Protein AF-A0A947JFR3-F1 (afdb_monomer)

Structure (mmCIF, N/CA/C/O backbone):
data_AF-A0A947JFR3-F1
#
_entry.id   AF-A0A947JFR3-F1
#
loop_
_atom_site.group_PDB
_atom_site.id
_atom_site.type_symbol
_atom_site.label_atom_id
_atom_site.label_alt_id
_atom_site.label_comp_id
_atom_site.label_asym_id
_atom_site.label_entity_id
_atom_site.label_seq_id
_atom_site.pdbx_PDB_ins_code
_atom_site.Cartn_x
_atom_site.Cartn_y
_atom_site.Cartn_z
_atom_site.occupancy
_atom_site.B_iso_or_equiv
_atom_site.auth_seq_id
_atom_site.auth_comp_id
_atom_site.auth_asym_id
_atom_site.auth_atom_id
_atom_site.pdbx_PDB_model_num
ATOM 1 N N . MET A 1 1 ? 35.834 -8.765 -58.941 1.00 62.53 1 MET A N 1
ATOM 2 C CA . MET A 1 1 ? 36.329 -8.406 -57.591 1.00 62.53 1 MET A CA 1
ATOM 3 C C . MET A 1 1 ? 37.780 -8.827 -57.460 1.00 62.53 1 MET A C 1
ATOM 5 O O . MET A 1 1 ? 38.115 -9.933 -57.866 1.00 62.53 1 MET A O 1
ATOM 9 N N . ASN A 1 2 ? 38.642 -7.973 -56.907 1.00 85.38 2 ASN A N 1
ATOM 10 C CA . ASN A 1 2 ? 40.026 -8.363 -56.644 1.00 85.38 2 ASN A CA 1
ATOM 11 C C . ASN A 1 2 ? 40.069 -9.259 -55.397 1.00 85.38 2 ASN A C 1
ATOM 13 O O . ASN A 1 2 ? 39.273 -9.079 -54.471 1.00 85.38 2 ASN A O 1
ATOM 17 N N . LYS A 1 3 ? 41.011 -10.211 -55.343 1.00 87.75 3 LYS A N 1
ATOM 18 C CA . LYS A 1 3 ? 41.163 -11.124 -54.190 1.00 87.75 3 LYS A CA 1
ATOM 19 C C . LYS A 1 3 ? 41.265 -10.355 -52.863 1.00 87.75 3 LYS A C 1
ATOM 21 O O . LYS A 1 3 ? 40.644 -10.738 -51.882 1.00 87.75 3 LYS A O 1
ATOM 26 N N . LYS A 1 4 ? 41.946 -9.204 -52.873 1.00 87.88 4 LYS A N 1
ATOM 27 C CA . LYS A 1 4 ? 42.073 -8.293 -51.721 1.00 87.88 4 LYS A CA 1
ATOM 28 C C . LYS A 1 4 ? 40.734 -7.688 -51.282 1.00 87.88 4 LYS A C 1
ATOM 30 O O . LYS A 1 4 ? 40.439 -7.663 -50.096 1.00 87.88 4 LYS A O 1
ATOM 35 N N . THR A 1 5 ? 39.907 -7.254 -52.233 1.00 90.44 5 THR A N 1
ATOM 36 C CA . THR A 1 5 ? 38.574 -6.697 -51.952 1.00 90.44 5 THR A CA 1
ATOM 37 C C . THR A 1 5 ? 37.637 -7.761 -51.387 1.00 90.44 5 THR A C 1
ATOM 39 O O . THR A 1 5 ? 36.853 -7.482 -50.493 1.00 90.44 5 THR A O 1
ATOM 42 N N . THR A 1 6 ? 37.760 -9.000 -51.869 1.00 92.69 6 THR A N 1
ATOM 43 C CA . THR A 1 6 ? 36.959 -10.136 -51.386 1.00 92.69 6 THR A CA 1
ATOM 44 C C . THR A 1 6 ? 37.299 -10.477 -49.934 1.00 92.69 6 THR A C 1
ATOM 46 O O . THR A 1 6 ? 36.400 -10.634 -49.117 1.00 92.69 6 THR A O 1
ATOM 49 N N . ILE A 1 7 ? 38.592 -10.518 -49.592 1.00 95.06 7 ILE A N 1
ATOM 50 C CA . ILE A 1 7 ? 39.052 -10.775 -48.218 1.00 95.06 7 ILE A CA 1
ATOM 51 C C . ILE A 1 7 ? 38.577 -9.670 -47.266 1.00 95.06 7 ILE A C 1
ATOM 53 O O . ILE A 1 7 ? 38.075 -9.975 -46.189 1.00 95.06 7 ILE A O 1
ATOM 57 N N . ALA A 1 8 ? 38.672 -8.399 -47.670 1.00 95.25 8 ALA A N 1
ATOM 58 C CA . ALA A 1 8 ? 38.231 -7.278 -46.839 1.00 95.25 8 ALA A CA 1
ATOM 59 C C . ALA A 1 8 ? 36.730 -7.351 -46.497 1.00 95.25 8 ALA A C 1
ATOM 61 O O . ALA A 1 8 ? 36.355 -7.154 -45.345 1.00 95.25 8 ALA A O 1
ATOM 62 N N . VAL A 1 9 ? 35.879 -7.696 -47.470 1.00 95.94 9 VAL A N 1
ATOM 63 C CA . VAL A 1 9 ? 34.428 -7.842 -47.252 1.00 95.94 9 VAL A CA 1
ATOM 64 C C . VAL A 1 9 ? 34.114 -8.989 -46.287 1.00 95.94 9 VAL A C 1
ATOM 66 O O . VAL A 1 9 ? 33.282 -8.823 -45.399 1.00 95.94 9 VAL A O 1
ATOM 69 N N . ILE A 1 10 ? 34.804 -10.128 -46.413 1.00 96.69 10 ILE A N 1
ATOM 70 C CA . ILE A 1 10 ? 34.608 -11.280 -45.517 1.00 96.69 10 ILE A CA 1
ATOM 71 C C . ILE A 1 10 ? 34.965 -10.918 -44.072 1.00 96.69 10 ILE A C 1
ATOM 73 O O . ILE A 1 10 ? 34.218 -11.252 -43.158 1.00 96.69 10 ILE A O 1
ATOM 77 N N . VAL A 1 11 ? 36.075 -10.205 -43.859 1.00 97.00 11 VAL A N 1
ATOM 78 C CA . VAL A 1 11 ? 36.499 -9.786 -42.513 1.00 97.00 11 VAL A CA 1
ATOM 79 C C . VAL A 1 11 ? 35.482 -8.833 -41.883 1.00 97.00 11 VAL A C 1
ATOM 81 O O . VAL A 1 11 ? 35.132 -9.003 -40.719 1.00 97.00 11 VAL A O 1
ATOM 84 N N . ILE A 1 12 ? 34.958 -7.871 -42.647 1.00 96.75 12 ILE A N 1
ATOM 85 C CA . ILE A 1 12 ? 33.940 -6.931 -42.151 1.00 96.75 12 ILE A CA 1
ATOM 86 C C . ILE A 1 12 ? 32.655 -7.669 -41.759 1.00 96.75 12 ILE A C 1
ATOM 88 O O . ILE A 1 12 ? 32.119 -7.426 -40.680 1.00 96.75 12 ILE A O 1
ATOM 92 N N . LEU A 1 13 ? 32.184 -8.600 -42.594 1.00 96.25 13 LEU A N 1
ATOM 93 C CA . LEU A 1 13 ? 31.000 -9.405 -42.285 1.00 96.25 13 LEU A CA 1
ATOM 94 C C . LEU A 1 13 ? 31.209 -10.294 -41.055 1.00 96.25 13 LEU A C 1
ATOM 96 O O . LEU A 1 13 ? 30.295 -10.427 -40.247 1.00 96.25 13 LEU A O 1
ATOM 100 N N . ALA A 1 14 ? 32.406 -10.858 -40.879 1.00 96.19 14 ALA A N 1
ATOM 101 C CA . ALA A 1 14 ? 32.730 -11.655 -39.700 1.00 96.19 14 ALA A CA 1
ATOM 102 C C . ALA A 1 14 ? 32.695 -10.816 -38.412 1.00 96.19 14 ALA A C 1
ATOM 104 O O . ALA A 1 14 ? 32.142 -11.263 -37.410 1.00 96.19 14 ALA A O 1
ATOM 105 N N . ILE A 1 15 ? 33.224 -9.588 -38.442 1.00 96.25 15 ILE A N 1
ATOM 106 C CA . ILE A 1 15 ? 33.191 -8.671 -37.292 1.00 96.25 15 ILE A CA 1
ATOM 107 C C . ILE A 1 15 ? 31.753 -8.231 -36.985 1.00 96.25 15 ILE A C 1
ATOM 109 O O . ILE A 1 15 ? 31.341 -8.267 -35.829 1.00 96.25 15 ILE A O 1
ATOM 113 N N . ALA A 1 16 ? 30.974 -7.860 -38.005 1.00 94.75 16 ALA A N 1
ATOM 114 C CA . ALA A 1 16 ? 29.574 -7.472 -37.829 1.00 94.75 16 ALA A CA 1
ATOM 115 C C . ALA A 1 16 ? 28.723 -8.627 -37.275 1.00 94.75 16 ALA A C 1
ATOM 117 O O . ALA A 1 16 ? 27.919 -8.425 -36.367 1.00 94.75 16 ALA A O 1
ATOM 118 N N . GLY A 1 17 ? 28.942 -9.849 -37.772 1.00 93.75 17 GLY A N 1
ATOM 119 C CA . GLY A 1 17 ? 28.289 -11.051 -37.259 1.00 93.75 17 GLY A CA 1
ATOM 120 C C . GLY A 1 17 ? 28.662 -11.342 -35.806 1.00 93.75 17 GLY A C 1
ATOM 121 O O . GLY A 1 17 ? 27.779 -11.586 -34.990 1.00 93.75 17 GLY A O 1
ATOM 122 N N . ALA A 1 18 ? 29.949 -11.247 -35.455 1.00 92.44 18 ALA A N 1
ATOM 123 C CA . ALA A 1 18 ? 30.403 -11.431 -34.078 1.00 92.44 18 ALA A CA 1
ATOM 124 C C . ALA A 1 18 ? 29.794 -10.393 -33.120 1.00 92.44 18 ALA A C 1
ATOM 126 O O . ALA A 1 18 ? 29.382 -10.751 -32.021 1.00 92.44 18 ALA A O 1
ATOM 127 N N . TRP A 1 19 ? 29.686 -9.130 -33.544 1.00 90.75 19 TRP A N 1
ATOM 128 C CA . TRP A 1 19 ? 29.072 -8.065 -32.747 1.00 90.75 19 TRP A CA 1
ATOM 129 C C . TRP A 1 19 ? 27.573 -8.296 -32.506 1.00 90.75 19 TRP A C 1
ATOM 131 O O . TRP A 1 19 ? 27.105 -8.128 -31.382 1.00 90.75 19 TRP A O 1
ATOM 141 N N . LEU A 1 20 ? 26.833 -8.748 -33.526 1.00 87.25 20 LEU A N 1
ATOM 142 C CA . LEU A 1 20 ? 25.418 -9.103 -33.377 1.00 87.25 20 LEU A CA 1
ATOM 143 C C . LEU A 1 20 ? 25.228 -10.265 -32.400 1.00 87.25 20 LEU A C 1
ATOM 145 O O . LEU A 1 20 ? 24.392 -10.173 -31.510 1.00 87.25 20 LEU A O 1
ATOM 149 N N . VAL A 1 21 ? 26.036 -11.323 -32.509 1.00 87.00 21 VAL A N 1
ATOM 150 C CA . VAL A 1 21 ? 25.979 -12.455 -31.567 1.00 87.00 21 VAL A CA 1
ATOM 151 C C . VAL A 1 21 ? 26.280 -11.997 -30.138 1.00 87.00 21 VAL A C 1
ATOM 153 O O . VAL A 1 21 ? 25.584 -12.397 -29.210 1.00 87.00 21 VAL A O 1
ATOM 156 N N . LEU A 1 22 ? 27.268 -11.115 -29.954 1.00 87.50 22 LEU A N 1
ATOM 157 C CA . LEU A 1 22 ? 27.605 -10.577 -28.636 1.00 87.50 22 LEU A CA 1
ATOM 158 C C . LEU A 1 22 ? 26.434 -9.797 -28.014 1.00 87.50 22 LEU A C 1
ATOM 160 O O . LEU A 1 22 ? 26.202 -9.904 -26.813 1.00 87.50 22 LEU A O 1
ATOM 164 N N . ARG A 1 23 ? 25.680 -9.051 -28.834 1.00 82.88 23 ARG A N 1
ATOM 165 C CA . ARG A 1 23 ? 24.494 -8.308 -28.391 1.00 82.88 23 ARG A CA 1
ATOM 166 C C . ARG A 1 23 ? 23.403 -9.236 -27.857 1.00 82.88 23 ARG A C 1
ATOM 168 O O . ARG A 1 23 ? 22.849 -8.930 -26.814 1.00 82.88 23 ARG A O 1
ATOM 175 N N . PHE A 1 24 ? 23.135 -10.364 -28.515 1.00 76.88 24 PHE A N 1
ATOM 176 C CA . PHE A 1 24 ? 22.097 -11.302 -28.063 1.00 76.88 24 PHE A CA 1
ATOM 177 C C . PHE A 1 24 ? 22.520 -12.145 -26.851 1.00 76.88 24 PHE A C 1
ATOM 179 O O . PHE A 1 24 ? 21.673 -12.540 -26.064 1.00 76.88 24 PHE A O 1
ATOM 186 N N . ILE A 1 25 ? 23.820 -12.405 -26.661 1.00 80.50 25 ILE A N 1
ATOM 187 C CA . ILE A 1 25 ? 24.301 -13.156 -25.487 1.00 80.50 25 ILE A CA 1
ATOM 188 C C . ILE A 1 25 ? 24.310 -12.282 -24.223 1.00 80.50 25 ILE A C 1
ATOM 190 O O . ILE A 1 25 ? 24.048 -12.784 -23.136 1.00 80.50 25 ILE A O 1
ATOM 194 N N . ILE A 1 26 ? 24.638 -10.992 -24.352 1.00 78.75 26 ILE A N 1
ATOM 195 C CA . ILE A 1 26 ? 24.748 -10.075 -23.204 1.00 78.75 26 ILE A CA 1
ATOM 196 C C . ILE A 1 26 ? 23.430 -9.326 -22.947 1.00 78.75 26 ILE A C 1
ATOM 198 O O . ILE A 1 26 ? 23.147 -8.982 -21.806 1.00 78.75 26 ILE A O 1
ATOM 202 N N . GLY A 1 27 ? 22.634 -9.065 -23.988 1.00 69.12 27 GLY A N 1
ATOM 203 C CA . GLY A 1 27 ? 21.438 -8.218 -23.921 1.00 69.12 27 GLY A CA 1
ATOM 204 C C . GLY A 1 27 ? 20.195 -8.862 -23.305 1.00 69.12 27 GLY A C 1
ATOM 205 O O . GLY A 1 27 ? 19.262 -8.133 -22.994 1.00 69.12 27 GLY A O 1
ATOM 206 N N . GLY A 1 28 ? 20.187 -10.181 -23.095 1.00 75.56 28 GLY A N 1
ATOM 207 C CA . GLY A 1 28 ? 19.022 -10.894 -22.564 1.00 75.56 28 GLY A CA 1
ATOM 208 C C . GLY A 1 28 ? 17.860 -10.999 -23.560 1.00 75.56 28 GLY A C 1
ATOM 209 O O . GLY A 1 28 ? 18.000 -10.658 -24.737 1.00 75.56 28 GLY A O 1
ATOM 210 N N . ASP A 1 29 ? 16.726 -11.512 -23.081 1.00 78.31 29 ASP A N 1
ATOM 211 C CA . ASP A 1 29 ? 15.503 -11.650 -23.875 1.00 78.31 29 ASP A CA 1
ATOM 212 C C . ASP A 1 29 ? 14.807 -10.285 -24.048 1.00 78.31 29 ASP A C 1
ATOM 214 O O . ASP A 1 29 ? 14.632 -9.533 -23.087 1.00 78.31 29 ASP A O 1
ATOM 218 N N . GLU A 1 30 ? 14.411 -9.949 -25.282 1.00 78.25 30 GLU A N 1
ATOM 219 C CA . GLU A 1 30 ? 13.777 -8.656 -25.599 1.00 78.25 30 GLU A CA 1
ATOM 220 C C . GLU A 1 30 ? 12.289 -8.599 -25.203 1.00 78.25 30 GLU A C 1
ATOM 222 O O . GLU A 1 30 ? 11.807 -7.503 -24.955 1.00 78.25 30 GLU A O 1
ATOM 227 N N . ASP A 1 31 ? 11.604 -9.746 -25.080 1.00 85.56 31 ASP A N 1
ATOM 228 C CA . ASP A 1 31 ? 10.170 -9.860 -24.747 1.00 85.56 31 ASP A CA 1
ATOM 229 C C . ASP A 1 31 ? 9.965 -10.630 -23.431 1.00 85.56 31 ASP A C 1
ATOM 231 O O . ASP 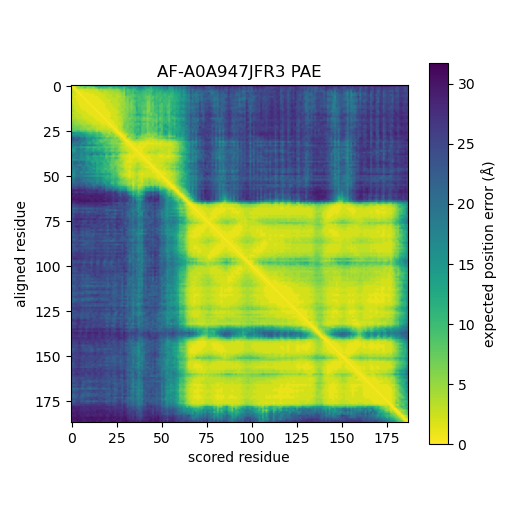A 1 31 ? 9.550 -11.794 -23.418 1.00 85.56 31 ASP A O 1
ATOM 235 N N . THR A 1 32 ? 10.309 -10.009 -22.306 1.00 89.62 32 THR A N 1
ATOM 236 C CA . THR A 1 32 ? 10.283 -10.664 -20.993 1.00 89.62 32 THR A CA 1
ATOM 237 C C . THR A 1 32 ? 9.932 -9.700 -19.862 1.00 89.62 32 THR A C 1
ATOM 239 O O . THR A 1 32 ? 10.001 -8.483 -20.006 1.00 89.62 32 THR A O 1
ATOM 242 N N . TRP A 1 33 ? 9.556 -10.244 -18.708 1.00 88.44 33 TRP A N 1
ATOM 243 C CA . TRP A 1 33 ? 9.460 -9.465 -17.477 1.00 88.44 33 TRP A CA 1
ATOM 244 C C . TRP A 1 33 ? 10.854 -9.348 -16.869 1.00 88.44 33 TRP A C 1
ATOM 246 O O . TRP A 1 33 ? 11.520 -10.361 -16.644 1.00 88.44 33 TRP A O 1
ATOM 256 N N . ILE A 1 34 ? 11.307 -8.122 -16.612 1.00 87.56 34 ILE A N 1
ATOM 257 C CA . ILE A 1 34 ? 12.606 -7.864 -15.987 1.00 87.56 34 ILE A CA 1
ATOM 258 C C . ILE A 1 34 ? 12.376 -7.345 -14.576 1.00 87.56 34 ILE A C 1
ATOM 260 O O . ILE A 1 34 ? 11.474 -6.547 -14.327 1.00 87.56 34 ILE A O 1
ATOM 264 N N . CYS A 1 35 ? 13.202 -7.826 -13.654 1.00 83.81 35 CYS A N 1
ATOM 265 C CA . CYS A 1 35 ? 13.248 -7.293 -12.309 1.00 83.81 35 CYS A CA 1
ATOM 266 C C . CYS A 1 35 ? 14.080 -6.011 -12.295 1.00 83.81 35 CYS A C 1
ATOM 268 O O . CYS A 1 35 ? 15.297 -6.085 -12.471 1.00 83.81 35 CYS A O 1
ATOM 270 N N . ASP A 1 36 ? 13.439 -4.859 -12.100 1.00 79.12 36 ASP A N 1
ATOM 271 C CA . ASP A 1 36 ? 14.114 -3.567 -11.961 1.00 79.12 36 ASP A CA 1
ATOM 272 C C . ASP A 1 36 ? 13.696 -2.906 -10.645 1.00 79.12 36 ASP A C 1
ATOM 274 O O . ASP A 1 36 ? 12.509 -2.735 -10.372 1.00 79.12 36 ASP A O 1
ATOM 278 N N . ASN A 1 37 ? 14.677 -2.600 -9.792 1.00 67.94 37 ASN A N 1
ATOM 279 C CA . ASN A 1 37 ? 14.473 -2.063 -8.438 1.00 67.94 37 ASN A CA 1
ATOM 280 C C . ASN A 1 37 ? 13.416 -2.823 -7.610 1.00 67.94 37 ASN A C 1
ATOM 282 O O . ASN A 1 37 ? 12.616 -2.224 -6.898 1.00 67.94 37 ASN A O 1
ATOM 286 N N . GLY A 1 38 ? 13.382 -4.154 -7.724 1.00 75.31 38 GLY A N 1
ATOM 287 C CA . GLY A 1 38 ? 12.451 -4.991 -6.965 1.00 75.31 38 GLY A CA 1
ATOM 288 C C . GLY A 1 38 ? 11.031 -5.078 -7.513 1.00 75.31 38 GLY A C 1
ATOM 289 O O . GLY A 1 38 ? 10.194 -5.740 -6.903 1.00 75.31 38 GLY A O 1
ATOM 290 N N . VAL A 1 39 ? 10.756 -4.469 -8.667 1.00 79.12 39 VAL A N 1
ATOM 291 C CA . VAL A 1 39 ? 9.451 -4.522 -9.326 1.00 79.12 39 VAL A CA 1
ATOM 292 C C . VAL A 1 39 ? 9.590 -5.202 -10.682 1.00 79.12 39 VAL A C 1
ATOM 294 O O . VAL A 1 39 ? 10.551 -4.990 -11.421 1.00 79.12 39 VAL A O 1
ATOM 297 N N . TRP A 1 40 ? 8.604 -6.028 -11.027 1.00 85.75 40 TRP A N 1
ATOM 298 C CA . TRP A 1 40 ? 8.484 -6.564 -12.378 1.00 85.75 40 TRP A CA 1
ATOM 299 C C . TRP A 1 40 ? 8.062 -5.457 -13.341 1.00 85.75 40 TRP A C 1
ATOM 301 O O . TRP A 1 40 ? 6.919 -4.992 -13.295 1.00 85.75 40 TRP A O 1
ATOM 311 N N . VAL A 1 41 ? 8.984 -5.069 -14.217 1.00 87.00 41 VAL A N 1
ATOM 312 C CA . VAL A 1 41 ? 8.773 -4.102 -15.294 1.00 87.00 41 VAL A CA 1
ATOM 313 C C . VAL A 1 41 ? 8.705 -4.849 -16.624 1.00 87.00 41 VAL A C 1
ATOM 315 O O . VAL A 1 41 ? 9.416 -5.832 -16.853 1.00 87.00 41 VAL A O 1
ATOM 318 N N . GLU A 1 42 ? 7.809 -4.404 -17.498 1.00 89.69 42 GLU A N 1
ATOM 319 C CA . GLU A 1 42 ? 7.645 -4.967 -18.834 1.00 89.69 42 GLU A CA 1
ATOM 320 C C . GLU A 1 42 ? 8.843 -4.590 -19.721 1.00 89.69 42 GLU A C 1
ATOM 322 O O . GLU A 1 42 ? 9.173 -3.410 -19.862 1.00 89.69 42 GLU A O 1
ATOM 327 N N . HIS A 1 43 ? 9.496 -5.582 -20.333 1.00 85.88 43 HIS A N 1
ATOM 328 C CA . HIS A 1 43 ? 10.509 -5.373 -21.365 1.00 85.88 43 HIS A CA 1
ATOM 329 C C . HIS A 1 43 ? 10.022 -5.996 -22.678 1.00 85.88 43 HIS A C 1
ATOM 331 O O . HIS A 1 43 ? 9.805 -7.205 -22.752 1.00 85.88 43 HIS A O 1
ATOM 337 N N . GLY A 1 44 ? 9.807 -5.158 -23.697 1.00 88.19 44 GLY A N 1
ATOM 338 C CA . GLY A 1 44 ? 9.205 -5.574 -24.968 1.00 88.19 44 GLY A CA 1
ATOM 339 C C . GLY A 1 44 ? 7.695 -5.769 -24.857 1.00 88.19 44 GLY A C 1
ATOM 340 O O . GLY 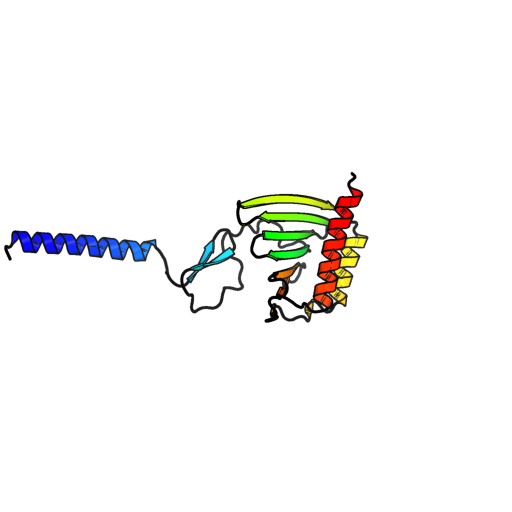A 1 44 ? 7.015 -4.916 -24.293 1.00 88.19 44 GLY A O 1
ATOM 341 N N . VAL A 1 45 ? 7.180 -6.863 -25.429 1.00 88.19 45 VAL A N 1
ATOM 342 C CA . VAL A 1 45 ? 5.768 -7.274 -25.295 1.00 88.19 45 VAL A CA 1
ATOM 343 C C . VAL A 1 45 ? 5.712 -8.739 -24.842 1.00 88.19 45 VAL A C 1
ATOM 345 O O . VAL A 1 45 ? 5.546 -9.645 -25.670 1.00 88.19 45 VAL A O 1
ATOM 348 N N . PRO A 1 46 ? 5.888 -9.015 -23.537 1.00 87.38 46 PRO A N 1
ATOM 349 C CA . PRO A 1 46 ? 5.915 -10.370 -23.014 1.00 87.38 46 PRO A CA 1
ATOM 350 C C . PRO A 1 46 ? 4.599 -11.091 -23.308 1.00 87.38 46 PRO A C 1
ATOM 352 O O . PRO A 1 46 ? 3.508 -10.610 -23.014 1.00 87.38 46 PRO A O 1
ATOM 355 N N . SER A 1 47 ? 4.700 -12.294 -23.866 1.00 86.62 47 SER A N 1
ATOM 356 C CA . SER A 1 47 ? 3.523 -13.143 -24.108 1.00 86.62 47 SER A CA 1
ATOM 357 C C . SER A 1 47 ? 3.060 -13.902 -22.859 1.00 86.62 47 SER A C 1
ATOM 359 O O . SER A 1 47 ? 1.937 -14.407 -22.823 1.00 86.62 47 SER A O 1
ATOM 361 N N . ALA A 1 48 ? 3.918 -13.996 -21.841 1.00 87.50 48 ALA A N 1
ATOM 362 C CA . ALA A 1 48 ? 3.602 -14.597 -20.553 1.00 87.50 48 ALA A CA 1
ATOM 363 C C . ALA A 1 48 ? 2.962 -13.559 -19.607 1.00 87.50 48 ALA A C 1
ATOM 365 O O . ALA A 1 48 ? 3.374 -12.394 -19.625 1.00 87.50 48 ALA A O 1
ATOM 366 N N . PRO A 1 49 ? 1.995 -13.962 -18.758 1.00 88.25 49 PRO A N 1
ATOM 367 C CA . PRO A 1 49 ? 1.431 -13.068 -17.750 1.00 88.25 49 PRO A CA 1
ATOM 368 C C . PRO A 1 49 ? 2.520 -12.584 -16.785 1.00 88.25 49 PRO A C 1
ATOM 370 O O . PRO A 1 49 ? 3.511 -13.286 -16.561 1.00 88.25 49 PRO A O 1
ATOM 373 N N . LYS A 1 50 ? 2.323 -11.390 -16.213 1.00 86.00 50 LYS A N 1
ATOM 374 C CA . LYS A 1 50 ? 3.203 -10.841 -15.175 1.00 86.00 50 LYS A CA 1
ATOM 375 C C . LYS A 1 50 ? 3.383 -11.872 -14.055 1.00 86.00 50 LYS A C 1
ATOM 377 O O . LYS A 1 50 ? 2.374 -12.415 -13.598 1.00 86.00 50 LYS A O 1
ATOM 382 N N . PRO A 1 51 ? 4.619 -12.160 -13.612 1.00 86.62 51 PRO A N 1
ATOM 383 C CA . PRO A 1 51 ? 4.832 -13.031 -12.469 1.00 86.62 51 PRO A CA 1
ATOM 384 C C . PRO A 1 51 ? 4.091 -12.500 -11.240 1.00 86.62 51 PRO A C 1
ATOM 386 O O . PRO A 1 51 ? 4.113 -11.300 -10.966 1.00 86.62 51 PRO A O 1
ATOM 389 N N . THR A 1 52 ? 3.442 -13.401 -10.510 1.00 78.88 52 THR A N 1
ATOM 390 C CA . THR A 1 52 ? 2.798 -13.102 -9.222 1.00 78.88 52 THR A CA 1
ATOM 391 C C . THR A 1 52 ? 3.784 -13.179 -8.058 1.00 78.88 52 THR A C 1
ATOM 393 O O . THR A 1 52 ? 3.534 -12.607 -7.004 1.00 78.88 52 THR A O 1
ATOM 396 N N . ASP A 1 53 ? 4.904 -13.880 -8.248 1.00 80.00 53 ASP A N 1
ATOM 397 C CA . ASP A 1 53 ? 5.959 -14.008 -7.246 1.00 80.00 53 ASP A CA 1
ATOM 398 C C . ASP A 1 53 ? 6.774 -12.714 -7.115 1.00 80.00 53 ASP A C 1
ATOM 400 O O . ASP A 1 53 ? 6.979 -11.976 -8.085 1.00 80.00 53 ASP A O 1
ATOM 404 N N . LEU A 1 54 ? 7.301 -12.476 -5.912 1.00 77.06 54 LEU A N 1
ATOM 405 C CA . LEU A 1 54 ? 8.178 -11.343 -5.628 1.00 77.06 54 LEU A CA 1
ATOM 406 C C . LEU A 1 54 ? 9.455 -11.380 -6.480 1.00 77.06 54 LEU A C 1
ATOM 408 O O . LEU A 1 54 ? 10.046 -12.424 -6.761 1.00 77.06 54 LEU A O 1
ATOM 412 N N . CYS A 1 55 ? 9.886 -10.189 -6.871 1.00 82.25 55 CYS A N 1
ATOM 413 C CA . CYS A 1 55 ? 11.039 -9.953 -7.721 1.00 82.25 55 CYS A CA 1
ATOM 414 C C . CYS A 1 55 ? 12.358 -10.266 -6.984 1.00 82.25 55 CYS A C 1
ATOM 416 O O . CYS A 1 55 ? 12.555 -9.779 -5.865 1.00 82.25 55 CYS A O 1
ATOM 418 N N . PRO A 1 56 ? 13.304 -11.023 -7.572 1.00 72.38 56 PRO A N 1
ATOM 419 C CA . PRO A 1 56 ? 14.601 -11.276 -6.946 1.00 72.38 56 PRO A CA 1
ATOM 420 C C . PRO A 1 56 ? 15.396 -9.976 -6.748 1.00 72.38 56 PRO A C 1
ATOM 422 O O . PRO A 1 56 ? 15.749 -9.315 -7.719 1.00 72.38 56 PRO A O 1
ATOM 425 N N . GLY A 1 57 ? 15.723 -9.627 -5.501 1.00 62.84 57 GLY A N 1
ATOM 426 C CA . GLY A 1 57 ? 16.476 -8.405 -5.194 1.00 62.84 57 GLY A CA 1
ATOM 427 C C . GLY A 1 57 ? 15.619 -7.151 -5.019 1.00 62.84 57 GLY A C 1
ATOM 428 O O . GLY A 1 57 ? 16.179 -6.069 -4.873 1.00 62.84 57 GLY A O 1
ATOM 429 N N . GLY A 1 58 ? 14.288 -7.279 -4.973 1.00 56.84 58 GLY A N 1
ATOM 430 C CA . GLY A 1 58 ? 13.511 -6.304 -4.216 1.00 56.84 58 GLY A CA 1
ATOM 431 C C . GLY A 1 58 ? 13.960 -6.369 -2.767 1.00 56.84 58 GLY A C 1
ATOM 432 O O . GLY A 1 58 ? 14.021 -7.462 -2.199 1.00 56.84 58 GLY A O 1
ATOM 433 N N . GLU A 1 59 ? 14.349 -5.233 -2.196 1.00 52.50 59 GLU A N 1
ATOM 434 C CA . GLU A 1 59 ? 14.642 -5.118 -0.771 1.00 52.50 59 GLU A CA 1
ATOM 435 C C . GLU A 1 59 ? 13.351 -5.387 0.009 1.00 52.50 59 GLU A C 1
ATOM 437 O O . GLU A 1 59 ? 12.618 -4.491 0.402 1.00 52.50 59 GLU A O 1
ATOM 442 N N . VAL A 1 60 ? 13.067 -6.667 0.221 1.00 54.53 60 VAL A N 1
ATOM 443 C CA . VAL A 1 60 ? 12.152 -7.157 1.245 1.00 54.53 60 VAL A CA 1
ATOM 444 C C . VAL A 1 60 ? 13.012 -7.619 2.419 1.00 54.53 60 VAL A C 1
ATOM 446 O O . VAL A 1 60 ? 12.909 -8.749 2.885 1.00 54.53 60 VAL A O 1
ATOM 449 N N . GLU A 1 61 ? 13.927 -6.773 2.894 1.00 54.47 61 GLU A N 1
ATOM 450 C CA . GLU A 1 61 ? 14.559 -7.014 4.189 1.00 54.47 61 GLU A CA 1
ATOM 451 C C . GLU A 1 61 ? 13.789 -6.234 5.265 1.00 54.47 61 GLU A C 1
ATOM 453 O O . GLU A 1 61 ? 14.107 -5.097 5.588 1.00 54.47 61 GLU A O 1
ATOM 458 N N . GLN A 1 62 ? 12.797 -6.943 5.835 1.00 45.53 62 GLN A N 1
ATOM 459 C CA . GLN A 1 62 ? 12.171 -6.771 7.164 1.00 45.53 62 GLN A CA 1
ATOM 460 C C . GLN A 1 62 ? 10.751 -6.182 7.309 1.00 45.53 62 GLN A C 1
ATOM 462 O O . GLN A 1 62 ? 10.493 -5.511 8.303 1.00 45.53 62 GLN A O 1
ATOM 467 N N . ILE A 1 63 ? 9.780 -6.517 6.442 1.00 47.28 63 ILE A N 1
ATOM 468 C CA . ILE A 1 63 ? 8.346 -6.303 6.792 1.00 47.28 63 ILE A CA 1
ATOM 469 C C . ILE A 1 63 ? 7.423 -7.514 6.513 1.00 47.28 63 ILE A C 1
ATOM 471 O O . ILE A 1 63 ? 6.250 -7.483 6.852 1.00 47.28 63 ILE A O 1
ATOM 475 N N . LEU A 1 64 ? 7.919 -8.642 5.985 1.00 49.69 64 LEU A N 1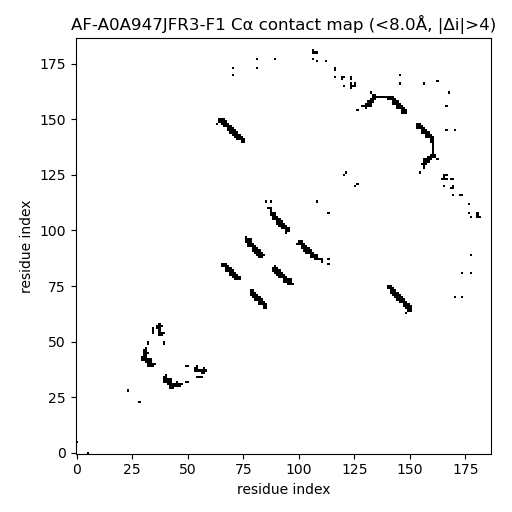
ATOM 476 C CA . LEU A 1 64 ? 7.039 -9.772 5.612 1.00 49.69 64 LEU A CA 1
ATOM 477 C C . LEU A 1 64 ? 6.722 -10.790 6.729 1.00 49.69 64 LEU A C 1
ATOM 479 O O . LEU A 1 64 ? 6.130 -11.821 6.447 1.00 49.69 64 LEU A O 1
ATOM 483 N N . ASN A 1 65 ? 7.109 -10.530 7.981 1.00 55.94 65 ASN A N 1
ATOM 484 C CA . ASN A 1 65 ? 6.768 -11.399 9.124 1.00 55.94 65 ASN A CA 1
ATOM 485 C C . ASN A 1 65 ? 6.039 -10.643 10.244 1.00 55.94 65 ASN A C 1
ATOM 487 O O . ASN A 1 65 ? 6.005 -11.110 11.382 1.00 55.94 65 ASN A O 1
ATOM 491 N N . SER A 1 66 ? 5.530 -9.443 9.972 1.00 75.19 66 SER A N 1
ATOM 492 C CA . SER A 1 66 ? 4.786 -8.671 10.963 1.00 75.19 66 SER A CA 1
ATOM 493 C C . SER A 1 66 ? 3.482 -8.186 10.345 1.00 75.19 66 SER A C 1
ATOM 495 O O . SER A 1 66 ? 3.521 -7.621 9.248 1.00 75.19 66 SER A O 1
ATOM 497 N N . PRO A 1 67 ? 2.339 -8.413 11.015 1.00 89.19 67 PRO A N 1
ATOM 498 C CA . PRO A 1 67 ? 1.057 -7.959 10.517 1.00 89.19 67 PRO A CA 1
ATOM 499 C C . PRO A 1 67 ? 1.078 -6.463 10.188 1.00 89.19 67 PRO A C 1
ATOM 501 O O . PRO A 1 67 ? 1.555 -5.632 10.969 1.00 89.19 67 PRO A O 1
ATOM 504 N N . SER A 1 68 ? 0.589 -6.120 9.001 1.00 92.69 68 SER A N 1
ATOM 505 C CA . SER A 1 68 ? 0.542 -4.740 8.523 1.00 92.69 68 SER A CA 1
ATOM 506 C C . SER A 1 68 ? -0.587 -4.529 7.525 1.00 92.69 68 SER A C 1
ATOM 508 O O . SER A 1 68 ? -1.066 -5.464 6.883 1.00 92.69 68 SER A O 1
ATOM 510 N N . VAL A 1 69 ? -1.017 -3.279 7.410 1.00 95.62 69 VAL A N 1
ATOM 511 C CA . VAL A 1 69 ? -2.008 -2.827 6.438 1.00 95.62 69 VAL A CA 1
ATOM 512 C C . VAL A 1 69 ? -1.382 -1.693 5.649 1.00 95.62 69 VAL A C 1
ATOM 514 O O . VAL A 1 69 ? -0.916 -0.723 6.245 1.00 95.62 69 VAL A O 1
ATOM 517 N N . GLN A 1 70 ? -1.359 -1.810 4.326 1.00 95.25 70 GLN A N 1
ATOM 518 C CA . GLN A 1 70 ? -0.812 -0.787 3.443 1.00 95.25 70 GLN A CA 1
ATOM 519 C C . GLN A 1 70 ? -1.880 -0.302 2.472 1.00 95.25 70 GLN A C 1
ATOM 521 O O . GLN A 1 70 ? -2.662 -1.102 1.961 1.00 95.25 70 GLN A O 1
ATOM 526 N N . LEU A 1 71 ? -1.890 1.001 2.215 1.00 95.44 71 LEU A N 1
ATOM 527 C CA . LEU A 1 71 ? -2.657 1.646 1.160 1.00 95.44 71 LEU A CA 1
ATOM 528 C C . LEU A 1 71 ? -1.676 2.293 0.184 1.00 95.44 71 LEU A C 1
ATOM 530 O O . LEU A 1 71 ? -0.919 3.179 0.576 1.00 95.44 71 LEU A O 1
ATOM 534 N N . GLU A 1 72 ? -1.715 1.871 -1.074 1.00 92.75 72 GLU A N 1
ATOM 535 C CA . GLU A 1 72 ? -1.030 2.526 -2.185 1.00 92.75 72 GLU A CA 1
ATOM 536 C C . GLU A 1 72 ? -2.056 3.275 -3.042 1.00 92.75 72 GLU A C 1
ATOM 538 O O . GLU A 1 72 ? -3.029 2.689 -3.517 1.00 92.75 72 GLU A O 1
ATOM 543 N N . GLU A 1 73 ? -1.834 4.567 -3.260 1.00 92.25 73 GLU A N 1
ATOM 544 C CA . GLU A 1 73 ? -2.560 5.378 -4.232 1.00 92.25 73 GLU A CA 1
ATOM 545 C C . GLU A 1 73 ? -1.623 5.744 -5.385 1.00 92.25 73 GLU A C 1
ATOM 547 O O . GLU A 1 73 ? -0.577 6.371 -5.200 1.00 92.25 73 GLU A O 1
ATOM 552 N N . LEU A 1 74 ? -2.019 5.362 -6.595 1.00 88.12 74 LEU A N 1
ATOM 553 C CA . LEU A 1 74 ? -1.298 5.631 -7.827 1.00 88.12 74 LEU A CA 1
ATOM 554 C C . LEU A 1 74 ? -2.096 6.615 -8.679 1.00 88.12 74 LEU A C 1
ATOM 556 O O . LEU A 1 74 ? -3.178 6.292 -9.172 1.00 88.12 74 LEU A O 1
ATOM 560 N N . THR A 1 75 ? -1.540 7.804 -8.881 1.00 87.31 75 THR A N 1
ATOM 561 C CA . THR A 1 75 ? -2.060 8.810 -9.814 1.00 87.31 75 THR A CA 1
ATOM 562 C C . THR A 1 75 ? -1.118 8.919 -11.021 1.00 87.31 75 THR A C 1
ATOM 564 O O . THR A 1 75 ? -0.002 8.393 -10.987 1.00 87.31 75 THR A O 1
ATOM 567 N N . PRO A 1 76 ? -1.489 9.629 -12.105 1.00 86.00 76 PRO A N 1
ATOM 568 C CA . PRO A 1 76 ? -0.613 9.772 -13.269 1.00 86.00 76 PRO A CA 1
ATOM 569 C C . PRO A 1 76 ? 0.761 10.394 -12.982 1.00 86.00 76 PRO A C 1
ATOM 571 O O . PRO A 1 76 ? 1.673 10.217 -13.788 1.00 86.00 76 PRO A O 1
ATOM 574 N N . LEU A 1 77 ? 0.896 11.164 -11.895 1.00 86.50 77 LEU A N 1
ATOM 575 C CA . LEU A 1 77 ? 2.104 11.938 -11.582 1.00 86.50 77 LEU A CA 1
ATOM 576 C C . LEU A 1 77 ? 2.659 11.686 -10.172 1.00 86.50 77 LEU A C 1
ATOM 578 O O . LEU A 1 77 ? 3.648 12.312 -9.785 1.00 86.50 77 LEU A O 1
ATOM 582 N N . SER A 1 78 ? 2.035 10.807 -9.389 1.00 86.56 78 SER A N 1
ATOM 583 C CA . SER A 1 78 ? 2.492 10.507 -8.036 1.00 86.56 78 SER A CA 1
ATOM 584 C C . SER A 1 78 ? 2.128 9.098 -7.586 1.00 86.56 78 SER A C 1
ATOM 586 O O . SER A 1 78 ? 1.133 8.523 -8.028 1.00 86.56 78 SER A O 1
ATOM 588 N N . ARG A 1 79 ? 2.929 8.573 -6.660 1.00 86.44 79 ARG A N 1
ATOM 589 C CA . ARG A 1 79 ? 2.609 7.402 -5.842 1.00 86.44 79 ARG A CA 1
ATOM 590 C C . ARG A 1 79 ? 2.585 7.833 -4.387 1.00 86.44 79 ARG A C 1
ATOM 592 O O . ARG A 1 79 ? 3.492 8.536 -3.955 1.00 86.44 79 ARG A O 1
ATOM 599 N N . ILE A 1 80 ? 1.579 7.399 -3.648 1.00 90.31 80 ILE A N 1
ATOM 600 C CA . ILE A 1 80 ? 1.505 7.558 -2.200 1.00 90.31 80 ILE A CA 1
ATOM 601 C C . ILE A 1 80 ? 1.389 6.171 -1.585 1.00 90.31 80 ILE A C 1
ATOM 603 O O . ILE A 1 80 ? 0.579 5.372 -2.042 1.00 90.31 80 ILE A O 1
ATOM 607 N N . THR A 1 81 ? 2.161 5.909 -0.538 1.00 91.31 81 THR A N 1
ATOM 608 C CA . THR A 1 81 ? 2.096 4.683 0.255 1.00 91.31 81 THR A CA 1
ATOM 609 C C . THR A 1 81 ? 1.904 5.049 1.718 1.00 91.31 81 THR A C 1
ATOM 611 O O . THR A 1 81 ? 2.691 5.811 2.278 1.00 91.31 81 THR A O 1
ATOM 614 N N . ILE A 1 82 ? 0.870 4.494 2.346 1.00 94.12 82 ILE A N 1
ATOM 615 C CA . ILE A 1 82 ? 0.633 4.568 3.790 1.00 94.12 82 ILE A CA 1
ATOM 616 C C . ILE A 1 82 ? 0.720 3.152 4.342 1.00 94.12 82 ILE A C 1
ATOM 618 O O . ILE A 1 82 ? -0.069 2.299 3.950 1.00 94.12 82 ILE A O 1
ATOM 622 N N . SER A 1 83 ? 1.632 2.914 5.277 1.00 93.94 83 SER A N 1
ATOM 623 C CA . SER A 1 83 ? 1.861 1.608 5.896 1.00 93.94 83 SER A CA 1
ATOM 624 C C . SER A 1 83 ? 1.616 1.683 7.393 1.00 93.94 83 SER A C 1
ATOM 626 O O . SER A 1 83 ? 2.284 2.446 8.083 1.00 93.94 83 SER A O 1
ATOM 628 N N . ILE A 1 84 ? 0.684 0.876 7.897 1.00 94.81 84 ILE A N 1
ATOM 629 C CA . ILE A 1 84 ? 0.324 0.781 9.314 1.00 94.81 84 ILE A CA 1
ATOM 630 C C . ILE A 1 84 ? 0.748 -0.590 9.843 1.00 94.81 84 ILE A C 1
ATOM 632 O O . ILE A 1 84 ? 0.277 -1.622 9.360 1.00 94.81 84 ILE A O 1
ATOM 636 N N . THR A 1 85 ? 1.622 -0.618 10.843 1.00 93.50 85 THR A N 1
ATOM 637 C CA . THR A 1 85 ? 2.113 -1.858 11.465 1.00 93.50 85 THR A CA 1
ATOM 638 C C . THR A 1 85 ? 1.273 -2.259 12.680 1.00 93.50 85 THR A C 1
ATOM 640 O O . THR A 1 85 ? 0.583 -1.434 13.276 1.00 93.50 85 THR A O 1
ATOM 643 N N . GLU A 1 86 ? 1.384 -3.517 13.116 1.00 92.38 86 GLU A N 1
ATOM 644 C CA . GLU A 1 86 ? 0.772 -4.001 14.367 1.00 92.38 86 GLU A CA 1
ATOM 645 C C . GLU A 1 86 ? 1.203 -3.206 15.614 1.00 92.38 86 GLU A C 1
ATOM 647 O O . GLU A 1 86 ? 0.428 -3.020 16.555 1.00 92.38 86 GLU A O 1
ATOM 652 N N . SER A 1 87 ? 2.425 -2.661 15.627 1.00 91.25 87 SER A N 1
ATOM 653 C CA . SER A 1 87 ? 2.875 -1.791 16.720 1.00 91.25 87 SER A CA 1
ATOM 654 C C . SER A 1 87 ? 2.147 -0.439 16.757 1.00 91.25 87 SER A C 1
ATOM 656 O O . SER A 1 87 ? 2.290 0.288 17.743 1.00 91.25 87 SER A O 1
ATOM 658 N N . GLY A 1 88 ? 1.335 -0.125 15.743 1.00 91.12 88 GLY A N 1
ATOM 659 C CA . GLY A 1 88 ? 0.631 1.145 15.585 1.00 91.12 88 GLY A CA 1
ATOM 660 C C . GLY A 1 88 ? 1.486 2.227 14.928 1.00 91.12 88 GLY A C 1
ATOM 661 O O . GLY A 1 88 ? 1.128 3.398 14.986 1.00 91.12 88 GLY A O 1
ATOM 662 N N . GLU A 1 89 ? 2.624 1.875 14.332 1.00 92.69 89 GLU A N 1
ATOM 663 C CA . GLU A 1 89 ? 3.444 2.821 13.575 1.00 92.69 89 GLU A CA 1
ATOM 664 C C . GLU A 1 89 ? 2.815 3.055 12.200 1.00 92.69 89 GLU A C 1
ATOM 666 O O . GLU A 1 89 ? 2.468 2.096 11.509 1.00 92.69 89 GLU A O 1
ATOM 671 N N . ILE A 1 90 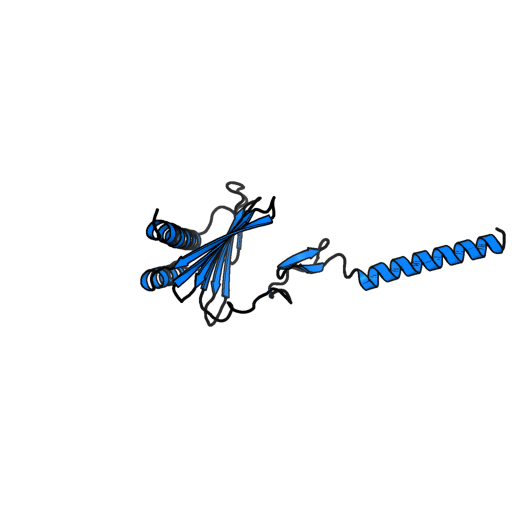? 2.670 4.321 11.810 1.00 93.06 90 ILE A N 1
ATOM 672 C CA . ILE A 1 90 ? 2.220 4.723 10.479 1.00 93.06 90 ILE A CA 1
ATOM 673 C C . ILE A 1 90 ? 3.389 5.368 9.755 1.00 93.06 90 ILE A C 1
ATOM 675 O O . ILE A 1 90 ? 3.909 6.383 10.211 1.00 93.06 90 ILE A O 1
ATOM 679 N N . ASN A 1 91 ? 3.752 4.818 8.605 1.00 92.12 91 ASN A N 1
ATOM 680 C CA . ASN A 1 91 ? 4.769 5.359 7.718 1.00 92.12 91 ASN A CA 1
ATOM 681 C C . ASN A 1 91 ? 4.121 5.816 6.415 1.00 92.12 91 ASN A C 1
ATOM 683 O O . ASN A 1 91 ? 3.356 5.074 5.805 1.00 92.12 91 ASN A O 1
ATOM 687 N N . TYR A 1 92 ? 4.431 7.039 6.005 1.00 91.31 92 TYR A N 1
ATOM 688 C CA . TYR A 1 92 ? 3.995 7.631 4.750 1.00 91.31 92 TYR A CA 1
ATOM 689 C C . TYR A 1 92 ? 5.193 7.835 3.835 1.00 91.31 92 TYR A C 1
ATOM 691 O O . TYR A 1 92 ? 6.227 8.351 4.266 1.00 91.31 92 TYR A O 1
ATOM 699 N N . GLU A 1 93 ? 5.010 7.505 2.565 1.00 88.88 93 GLU A N 1
ATOM 700 C CA . GLU A 1 93 ? 5.938 7.806 1.485 1.00 88.88 93 GLU A CA 1
ATOM 701 C C . GLU A 1 93 ? 5.159 8.362 0.290 1.00 88.88 93 GLU A C 1
ATOM 703 O O . GLU A 1 93 ? 4.275 7.705 -0.251 1.00 88.88 93 GLU A O 1
ATOM 708 N N . GLY A 1 94 ? 5.479 9.583 -0.122 1.00 88.88 94 GLY A N 1
ATOM 709 C CA . GLY A 1 94 ? 4.984 10.206 -1.340 1.00 88.88 94 GLY A CA 1
ATOM 710 C C . GLY A 1 94 ? 6.115 10.337 -2.350 1.00 88.88 94 GLY A C 1
ATOM 711 O O . GLY A 1 94 ? 7.154 10.907 -2.041 1.00 88.88 94 GLY A O 1
ATOM 712 N N . LEU A 1 95 ? 5.912 9.848 -3.567 1.00 86.81 95 LEU A N 1
ATOM 713 C CA . LEU A 1 95 ? 6.831 9.995 -4.689 1.00 86.81 95 LEU A CA 1
ATOM 714 C C . LEU A 1 95 ? 6.171 10.850 -5.768 1.00 86.81 95 LEU A C 1
ATOM 716 O O . LEU A 1 95 ? 5.124 10.482 -6.303 1.00 86.81 95 LEU A O 1
ATOM 720 N N . ASN A 1 96 ? 6.815 11.949 -6.146 1.00 86.88 96 ASN A N 1
ATOM 721 C CA . ASN A 1 96 ? 6.475 12.700 -7.348 1.00 86.88 96 ASN 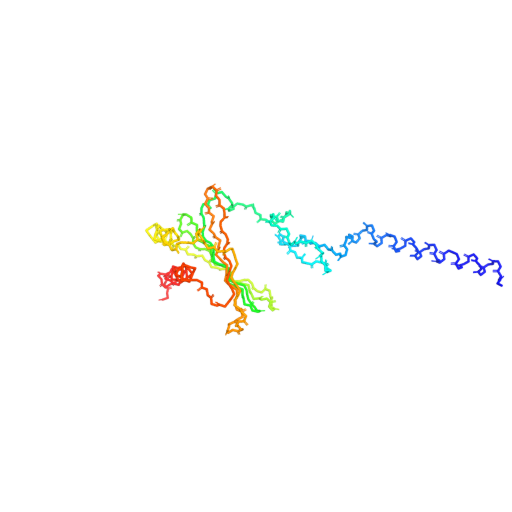A CA 1
ATOM 722 C C . ASN A 1 96 ? 7.254 12.123 -8.535 1.00 86.88 96 ASN A C 1
ATOM 724 O O . ASN A 1 96 ? 8.484 12.088 -8.559 1.00 86.88 96 ASN A O 1
ATOM 728 N N . THR A 1 97 ? 6.540 11.631 -9.547 1.00 80.06 97 THR A N 1
ATOM 729 C CA . THR A 1 97 ? 7.175 10.899 -10.652 1.00 80.06 97 THR A CA 1
ATOM 730 C C . THR A 1 97 ? 7.878 11.814 -11.656 1.00 80.06 97 THR A C 1
ATOM 732 O O . THR A 1 97 ? 8.632 11.323 -12.495 1.00 80.06 97 THR A O 1
ATOM 735 N N . LEU A 1 98 ? 7.625 13.129 -11.627 1.00 84.88 98 LEU A N 1
ATOM 736 C CA . LEU A 1 98 ? 8.220 14.081 -12.573 1.00 84.88 98 LEU A CA 1
ATOM 737 C C . LEU A 1 98 ? 9.648 14.471 -12.195 1.00 84.88 98 LEU A C 1
ATOM 739 O O . LEU A 1 98 ? 10.507 14.586 -13.070 1.00 84.88 98 LEU A O 1
ATOM 743 N N . ASP A 1 99 ? 9.890 14.698 -10.910 1.00 89.19 99 ASP A N 1
ATOM 744 C CA . ASP A 1 99 ? 11.180 15.118 -10.356 1.00 89.19 99 ASP A CA 1
ATOM 745 C C . ASP A 1 99 ? 11.866 14.013 -9.541 1.00 89.19 99 ASP A C 1
ATOM 747 O O . ASP A 1 99 ? 13.025 14.184 -9.161 1.00 89.19 99 ASP A O 1
ATOM 751 N N . GLN A 1 100 ? 11.197 12.868 -9.356 1.00 86.38 100 GLN A N 1
ATOM 752 C CA . GLN A 1 100 ? 11.637 11.762 -8.500 1.00 86.38 100 GLN A CA 1
ATOM 753 C C . GLN A 1 100 ? 11.870 12.202 -7.047 1.00 86.38 100 GLN A C 1
ATOM 755 O O . GLN A 1 100 ? 12.699 11.622 -6.344 1.00 86.38 100 GLN A O 1
ATOM 760 N N . GLU A 1 101 ? 11.167 13.245 -6.600 1.00 86.25 101 GLU A N 1
ATOM 761 C CA . GLU A 1 101 ? 11.222 13.694 -5.216 1.00 86.25 101 GLU A CA 1
ATOM 762 C C . GLU A 1 101 ? 10.414 12.743 -4.328 1.00 86.25 101 GLU A C 1
ATOM 764 O O . GLU A 1 101 ? 9.259 12.427 -4.624 1.00 86.25 101 GLU A O 1
ATOM 769 N N . VAL A 1 102 ? 11.047 12.283 -3.246 1.00 88.00 102 VAL A N 1
ATOM 770 C CA . VAL A 1 102 ? 10.442 11.407 -2.239 1.00 88.00 102 VAL A CA 1
ATOM 771 C C . VAL A 1 102 ? 10.258 12.194 -0.948 1.00 88.00 102 VAL A C 1
ATOM 773 O O . VAL A 1 102 ? 11.224 12.710 -0.382 1.00 88.00 102 VAL A O 1
ATOM 776 N N . GLU A 1 103 ? 9.022 12.261 -0.471 1.00 86.19 103 GLU A N 1
ATOM 777 C CA . GLU A 1 103 ? 8.638 12.823 0.817 1.00 86.19 103 GLU A CA 1
ATOM 778 C C . GLU A 1 103 ? 8.232 11.692 1.760 1.00 86.19 103 GLU A C 1
ATOM 780 O O . GLU A 1 103 ? 7.352 10.898 1.443 1.00 86.19 103 GLU A O 1
ATOM 785 N N . THR A 1 104 ? 8.844 11.625 2.940 1.00 89.12 104 THR A N 1
ATOM 786 C CA . THR A 1 104 ? 8.514 10.612 3.949 1.00 89.12 104 THR A CA 1
ATOM 787 C C . THR A 1 104 ? 8.066 11.262 5.246 1.00 89.12 104 THR A C 1
ATOM 789 O O . THR A 1 104 ? 8.690 12.225 5.700 1.00 89.12 104 THR A O 1
ATOM 792 N N . SER A 1 105 ? 7.053 10.698 5.895 1.00 88.88 105 SER A N 1
ATOM 793 C CA . SER A 1 105 ? 6.636 11.093 7.242 1.00 88.88 105 SER A CA 1
ATOM 794 C C . SER A 1 105 ? 6.280 9.856 8.071 1.00 88.88 105 SER A C 1
ATOM 796 O O . SER A 1 105 ? 6.049 8.779 7.526 1.00 88.88 105 SER A O 1
ATOM 798 N N . SER A 1 106 ? 6.289 9.984 9.396 1.00 89.25 106 SER A N 1
ATOM 799 C CA . SER A 1 106 ? 5.932 8.887 10.294 1.00 89.25 106 SER A CA 1
ATOM 800 C C . SER A 1 106 ? 5.184 9.423 11.507 1.00 89.25 106 SER A C 1
ATOM 802 O O . SER A 1 106 ? 5.495 10.505 12.015 1.00 89.25 106 SER A O 1
ATOM 804 N N . THR A 1 107 ? 4.180 8.679 11.954 1.00 91.38 107 THR A N 1
ATOM 805 C CA . THR A 1 107 ? 3.385 8.965 13.150 1.00 91.38 107 THR A CA 1
ATOM 806 C C . THR A 1 107 ? 2.969 7.655 13.820 1.00 91.38 107 THR A C 1
ATOM 808 O O . THR A 1 107 ? 3.351 6.568 13.389 1.00 91.38 107 THR A O 1
ATOM 811 N N . THR A 1 108 ? 2.207 7.733 14.905 1.00 92.88 108 THR A N 1
ATOM 812 C CA . THR A 1 108 ? 1.723 6.556 15.629 1.00 92.88 108 THR A CA 1
ATOM 813 C C . THR A 1 108 ? 0.243 6.674 15.924 1.00 92.88 108 THR A C 1
ATOM 815 O O . THR A 1 108 ? -0.225 7.749 16.295 1.00 92.88 108 THR A O 1
ATOM 818 N N . VAL A 1 109 ? -0.460 5.552 15.859 1.00 93.06 109 VAL A N 1
ATOM 819 C CA . VAL A 1 109 ? -1.827 5.398 16.354 1.00 93.06 109 VAL A CA 1
ATOM 820 C C . VAL A 1 109 ? -1.852 4.532 17.599 1.00 93.06 109 VAL A C 1
ATOM 822 O O . VAL A 1 109 ? -0.935 3.761 17.895 1.00 93.06 109 VAL A O 1
ATOM 825 N N . THR A 1 110 ? -2.925 4.666 18.363 1.00 93.62 110 THR A N 1
ATOM 826 C CA . THR A 1 110 ? -3.168 3.815 19.517 1.00 93.62 110 THR A CA 1
ATOM 827 C C . THR A 1 110 ? -3.473 2.381 19.083 1.00 93.62 110 THR A C 1
ATOM 829 O O . THR A 1 110 ? -3.964 2.101 17.989 1.00 93.62 110 THR A O 1
ATOM 832 N N . GLN A 1 111 ? -3.238 1.441 19.994 1.00 93.06 111 GLN A N 1
ATOM 833 C CA . GLN A 1 111 ? -3.583 0.034 19.782 1.00 93.06 111 GLN A CA 1
ATOM 834 C C . GLN A 1 111 ? -5.099 -0.184 19.613 1.00 93.06 111 GLN A C 1
ATOM 836 O O . GLN A 1 111 ? -5.518 -1.118 18.936 1.00 93.06 111 GLN A O 1
ATOM 841 N N . GLU A 1 112 ? -5.930 0.690 20.192 1.00 94.12 112 GLU A N 1
ATOM 842 C CA . GLU A 1 112 ? -7.385 0.670 20.000 1.00 94.12 112 GLU A CA 1
ATOM 843 C C . GLU A 1 112 ? -7.769 1.055 18.565 1.00 94.12 112 GLU A C 1
ATOM 845 O O . GLU A 1 112 ? -8.600 0.390 17.948 1.00 94.12 112 GLU A O 1
ATOM 850 N N . GLU A 1 113 ? -7.124 2.080 18.008 1.00 95.19 113 GLU A N 1
ATOM 851 C CA . GLU A 1 113 ? -7.325 2.513 16.624 1.00 95.19 113 GLU A CA 1
ATOM 852 C C . GLU A 1 113 ? -6.876 1.453 15.615 1.00 95.19 113 GLU A C 1
ATOM 854 O O . GLU A 1 113 ? -7.624 1.148 14.683 1.00 95.19 113 GLU A O 1
ATOM 859 N N . TYR A 1 114 ? -5.709 0.838 15.836 1.00 94.44 114 TYR A N 1
ATOM 860 C CA . TYR A 1 114 ? -5.234 -0.268 15.002 1.00 94.44 114 TYR A CA 1
ATOM 861 C C . TYR A 1 114 ? -6.189 -1.468 15.055 1.00 94.44 114 TYR A C 1
ATOM 863 O O . TYR A 1 114 ? -6.619 -1.973 14.017 1.00 94.44 114 TYR A O 1
ATOM 871 N N . ALA A 1 115 ? -6.611 -1.887 16.253 1.00 94.19 115 ALA A N 1
ATOM 872 C CA . ALA A 1 115 ? -7.597 -2.956 16.397 1.00 94.19 115 ALA A CA 1
ATOM 873 C C . ALA A 1 115 ? -8.933 -2.601 15.717 1.00 94.19 115 ALA A C 1
ATOM 875 O O . ALA A 1 115 ? -9.592 -3.470 15.143 1.00 94.19 115 ALA A O 1
ATOM 876 N N . GLY A 1 116 ? -9.334 -1.326 15.746 1.00 96.56 116 GLY A N 1
ATOM 877 C CA . GLY A 1 116 ? -10.488 -0.810 15.013 1.00 96.56 116 GLY A CA 1
ATOM 878 C C . GLY A 1 116 ? -10.366 -1.003 13.499 1.00 96.56 116 GLY A C 1
ATOM 879 O O . GLY A 1 116 ? -11.313 -1.482 12.875 1.00 96.56 116 GLY A O 1
ATOM 880 N N . LEU A 1 117 ? -9.199 -0.701 12.922 1.00 96.81 117 LEU A N 1
ATOM 881 C CA . LEU A 1 117 ? -8.905 -0.939 11.506 1.00 96.81 117 LEU A CA 1
ATOM 882 C C . LEU A 1 117 ? -8.965 -2.434 11.155 1.00 96.81 117 LEU A C 1
ATOM 884 O O . LEU A 1 117 ? -9.645 -2.811 10.204 1.00 96.81 117 LEU A O 1
ATOM 888 N N . VAL A 1 118 ? -8.325 -3.300 11.944 1.00 95.81 118 VAL A N 1
ATOM 889 C CA . VAL A 1 118 ? -8.328 -4.758 11.707 1.00 95.81 118 VAL A CA 1
ATOM 890 C C . VAL A 1 118 ? -9.745 -5.345 11.786 1.00 95.81 118 VAL A C 1
ATOM 892 O O . VAL A 1 118 ? -10.136 -6.179 10.962 1.00 95.81 118 VAL A O 1
ATOM 895 N N . ASN A 1 119 ? -10.555 -4.881 12.741 1.00 96.50 119 ASN A N 1
ATOM 896 C CA . ASN A 1 119 ? -11.961 -5.271 12.839 1.00 96.50 119 ASN A CA 1
ATOM 897 C C . ASN A 1 119 ? -12.772 -4.805 11.622 1.00 96.50 119 ASN A C 1
ATOM 899 O O . ASN A 1 119 ? -13.625 -5.551 11.134 1.00 96.50 119 ASN A O 1
ATOM 903 N N . LEU A 1 120 ? -12.515 -3.597 11.113 1.00 97.62 120 LEU A N 1
ATOM 904 C CA . LEU A 1 120 ? -13.158 -3.099 9.897 1.00 97.62 120 LEU A CA 1
ATOM 905 C C . LEU A 1 120 ? -12.794 -3.966 8.686 1.00 97.62 120 LEU A C 1
ATOM 907 O O . LEU A 1 120 ? -13.688 -4.389 7.961 1.00 97.62 120 LEU A O 1
ATOM 911 N N . ILE A 1 121 ? -11.517 -4.315 8.516 1.00 96.56 121 ILE A N 1
ATOM 912 C CA . ILE A 1 121 ? -11.062 -5.211 7.440 1.00 96.56 121 ILE A CA 1
ATOM 913 C C . ILE A 1 121 ? -11.804 -6.551 7.511 1.00 96.56 121 ILE A C 1
ATOM 915 O O . ILE A 1 121 ? -12.416 -6.980 6.536 1.00 96.56 121 ILE A O 1
ATOM 919 N N . SER A 1 122 ? -11.856 -7.156 8.698 1.00 94.50 122 SER A N 1
ATOM 920 C CA . SER A 1 122 ? -12.505 -8.456 8.905 1.00 94.50 122 SER A CA 1
ATOM 921 C C . SER A 1 122 ? -14.025 -8.423 8.693 1.00 94.50 122 SER A C 1
ATOM 923 O O . SER A 1 122 ? -14.615 -9.411 8.266 1.00 94.50 122 SER A O 1
ATOM 925 N N . SER A 1 123 ? -14.684 -7.304 9.010 1.00 96.12 123 SER A N 1
ATOM 926 C CA . SER A 1 123 ? -16.149 -7.166 8.928 1.00 96.12 123 SER A CA 1
ATOM 927 C C . SER A 1 123 ? -16.662 -6.577 7.612 1.00 96.12 123 SER A C 1
ATOM 929 O O . SER A 1 123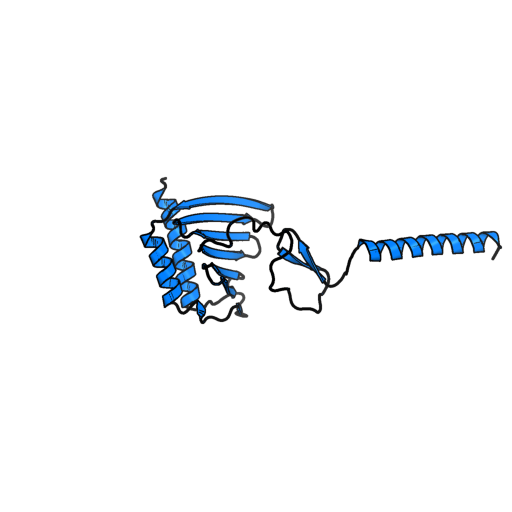 ? -17.851 -6.693 7.323 1.00 96.12 123 SER A O 1
ATOM 931 N N . SER A 1 124 ? -15.783 -5.983 6.805 1.00 94.44 124 SER A N 1
ATOM 932 C CA . SER A 1 124 ? -16.109 -5.373 5.507 1.00 94.44 124 SER A CA 1
ATOM 933 C C . SER A 1 124 ? -16.198 -6.371 4.346 1.00 94.44 124 SER A C 1
ATOM 935 O O . SER A 1 124 ? -16.516 -5.972 3.227 1.00 94.44 124 SER A O 1
ATOM 937 N N . GLY A 1 125 ? -15.912 -7.655 4.594 1.00 93.06 125 GLY A N 1
ATOM 938 C CA . GLY A 1 125 ? -15.840 -8.675 3.547 1.00 93.06 125 GLY A CA 1
ATOM 939 C C . GLY A 1 125 ? -14.600 -8.548 2.659 1.00 93.06 125 GLY A C 1
ATOM 940 O O . GLY A 1 125 ? -14.606 -9.070 1.552 1.00 93.06 125 GLY A O 1
ATOM 941 N N . PHE A 1 126 ? -13.545 -7.862 3.121 1.00 94.81 126 PHE A N 1
ATOM 942 C CA . PHE A 1 126 ? -12.329 -7.611 2.339 1.00 94.81 126 PHE A CA 1
ATOM 943 C C . PHE A 1 126 ? -11.711 -8.885 1.750 1.00 94.81 126 PHE A C 1
ATOM 945 O O . PHE A 1 126 ? -11.410 -8.926 0.565 1.00 94.81 126 PHE A O 1
ATOM 952 N N . TYR A 1 127 ? -11.611 -9.945 2.554 1.00 93.12 127 TYR A N 1
ATOM 953 C CA . TYR A 1 127 ? -11.064 -11.245 2.143 1.00 93.12 127 TYR A CA 1
ATOM 954 C C . TYR A 1 127 ? -11.956 -12.026 1.159 1.00 93.12 127 TYR A C 1
ATOM 956 O O . TYR A 1 127 ? -11.584 -13.101 0.698 1.00 93.12 127 TYR A O 1
ATOM 964 N N . GLU A 1 128 ? -13.159 -11.529 0.866 1.00 94.25 128 GLU A N 1
ATOM 965 C CA . GLU A 1 128 ? -14.077 -12.111 -0.120 1.00 94.25 128 GLU A CA 1
ATOM 966 C C . GLU A 1 128 ? -14.106 -11.302 -1.428 1.00 94.25 128 GLU A C 1
ATOM 968 O O . GLU A 1 128 ? -14.812 -11.679 -2.368 1.00 94.25 128 GLU A O 1
ATOM 973 N N . LEU A 1 129 ? -13.374 -10.184 -1.490 1.00 92.38 129 LEU A N 1
ATOM 974 C CA . LEU A 1 129 ? -13.300 -9.335 -2.672 1.00 92.38 129 LEU A CA 1
ATOM 975 C C . LEU A 1 129 ? -12.494 -10.005 -3.792 1.00 92.38 129 LEU A C 1
ATOM 977 O O . LEU A 1 129 ? -11.644 -10.866 -3.576 1.00 92.38 129 LEU A O 1
ATOM 981 N N . GLU A 1 130 ? -12.764 -9.585 -5.024 1.00 91.88 130 GLU A N 1
ATOM 982 C CA . GLU A 1 130 ? -11.910 -9.906 -6.161 1.00 91.88 130 GLU A CA 1
ATOM 983 C C . GLU A 1 130 ? -10.598 -9.122 -6.032 1.00 91.88 130 GLU A C 1
ATOM 985 O O . GLU A 1 130 ? -10.598 -7.967 -5.613 1.00 91.88 130 GLU A O 1
ATOM 990 N N . GLY A 1 131 ? -9.473 -9.720 -6.426 1.00 86.94 131 GLY A N 1
ATOM 991 C CA . GLY A 1 131 ? -8.170 -9.058 -6.296 1.00 86.94 131 GLY A CA 1
ATOM 992 C C . GLY A 1 131 ? -8.026 -7.780 -7.135 1.00 86.94 131 GLY A C 1
ATOM 993 O O . GLY A 1 131 ? -7.149 -6.965 -6.864 1.00 86.94 131 GLY A O 1
ATOM 994 N N . GLU A 1 132 ? -8.869 -7.574 -8.151 1.00 92.31 132 GLU A N 1
ATOM 995 C CA . GLU A 1 132 ? -8.809 -6.388 -9.005 1.00 92.31 132 GLU A CA 1
ATOM 996 C C . GLU A 1 132 ? -10.199 -5.955 -9.493 1.00 92.31 132 GLU A C 1
ATOM 998 O O . GLU A 1 132 ? -10.919 -6.733 -10.117 1.00 92.31 132 GLU A O 1
ATOM 1003 N N . TYR A 1 133 ? -10.530 -4.679 -9.288 1.00 88.88 133 TYR A N 1
ATOM 1004 C CA . TYR A 1 133 ? -11.720 -4.019 -9.822 1.00 88.88 133 TYR A CA 1
ATOM 1005 C C . TYR A 1 133 ? -11.312 -2.933 -10.812 1.00 88.88 133 TYR A C 1
ATOM 1007 O O . TYR A 1 133 ? -10.517 -2.049 -10.492 1.00 88.88 133 TYR A O 1
ATOM 1015 N N . LYS A 1 134 ? -11.873 -2.988 -12.022 1.00 88.12 134 LYS A N 1
ATOM 1016 C CA . LYS A 1 134 ? -11.648 -1.990 -13.070 1.00 88.12 134 LYS A CA 1
ATOM 1017 C C . LYS A 1 134 ? -12.973 -1.420 -13.530 1.00 88.12 134 LYS A C 1
ATOM 1019 O O . LYS A 1 134 ? -13.760 -2.128 -14.156 1.00 88.12 134 LYS A O 1
ATOM 1024 N N . ASP A 1 135 ? -13.179 -0.141 -13.265 1.00 79.62 135 ASP A N 1
ATOM 1025 C CA . ASP A 1 135 ? -14.207 0.636 -13.933 1.00 79.62 135 ASP A CA 1
ATOM 1026 C C . ASP A 1 135 ? -13.641 1.224 -15.240 1.00 79.62 135 ASP A C 1
ATOM 1028 O O . ASP A 1 135 ? -12.529 1.750 -15.287 1.00 79.62 135 ASP A O 1
ATOM 1032 N N . GLU A 1 136 ? -14.400 1.128 -16.332 1.00 75.31 136 GLU A N 1
ATOM 1033 C CA . GLU A 1 136 ? -14.054 1.777 -17.608 1.00 75.31 136 GLU A CA 1
ATOM 1034 C C . GLU A 1 136 ? -14.269 3.304 -17.551 1.00 75.31 136 GLU A C 1
ATOM 1036 O O . GLU A 1 136 ? -13.900 4.043 -18.471 1.00 75.31 136 GLU A O 1
ATOM 1041 N N . SER A 1 137 ? -14.881 3.784 -16.470 1.00 65.25 137 SER A N 1
ATOM 1042 C CA . SER A 1 137 ? -15.106 5.188 -16.172 1.00 65.25 137 SER A CA 1
ATOM 1043 C C . SER A 1 137 ? -13.796 5.898 -15.802 1.00 65.25 137 SER A C 1
ATOM 1045 O O . SER A 1 137 ? -13.219 5.689 -14.741 1.00 65.25 137 SER A O 1
ATOM 1047 N N . LEU A 1 138 ? -13.326 6.801 -16.669 1.00 63.78 138 LEU A N 1
ATOM 1048 C CA . LEU A 1 138 ? -12.100 7.601 -16.483 1.00 63.78 138 LEU A CA 1
ATOM 1049 C C . LEU A 1 138 ? -12.258 8.747 -15.455 1.00 63.78 138 LEU A C 1
ATOM 1051 O O . LEU A 1 138 ? -11.721 9.835 -15.665 1.00 63.78 138 LEU A O 1
ATOM 1055 N N . VAL A 1 139 ? -13.082 8.581 -14.418 1.00 60.28 139 VAL A N 1
ATOM 1056 C CA . VAL A 1 139 ? -13.570 9.721 -13.618 1.00 60.28 139 VAL A CA 1
ATOM 1057 C C . VAL A 1 139 ? -12.492 10.318 -12.709 1.00 60.28 139 VAL A C 1
ATOM 1059 O O . VAL A 1 139 ? -12.523 11.527 -12.479 1.00 60.28 139 VAL A O 1
ATOM 1062 N N . ASP A 1 140 ? -11.498 9.539 -12.286 1.00 66.06 140 ASP A N 1
ATOM 1063 C CA . ASP A 1 140 ? -10.370 10.015 -11.473 1.00 66.06 140 ASP A CA 1
ATOM 1064 C C . ASP A 1 140 ? -8.994 9.602 -12.022 1.00 66.06 140 ASP A C 1
ATOM 1066 O O . ASP A 1 140 ? -8.034 10.359 -11.891 1.00 66.06 140 ASP A O 1
ATOM 1070 N N . GLY A 1 141 ? -8.899 8.457 -12.706 1.00 74.25 141 GLY A N 1
ATOM 1071 C CA . GLY A 1 141 ? -7.633 7.931 -13.215 1.00 74.25 141 GLY A CA 1
ATOM 1072 C C . GLY A 1 141 ? -6.702 7.414 -12.117 1.00 74.25 141 GLY A C 1
ATOM 1073 O O . GLY A 1 141 ? -5.539 7.130 -12.411 1.00 74.25 141 GLY A O 1
ATOM 1074 N N . ASN A 1 142 ? -7.208 7.285 -10.889 1.00 84.81 142 ASN A N 1
ATOM 1075 C CA . ASN A 1 142 ? -6.441 6.847 -9.736 1.00 84.81 142 ASN A CA 1
ATOM 1076 C C . ASN A 1 142 ? -6.625 5.344 -9.530 1.00 84.81 142 ASN A C 1
ATOM 1078 O O . ASN A 1 142 ? -7.714 4.800 -9.704 1.00 84.81 142 ASN A O 1
ATOM 1082 N N . THR A 1 143 ? -5.546 4.664 -9.156 1.00 90.25 143 THR A N 1
ATOM 1083 C CA . THR A 1 143 ? -5.595 3.269 -8.711 1.00 90.25 143 THR A CA 1
ATOM 1084 C C . THR A 1 143 ? -5.312 3.226 -7.223 1.00 90.25 143 THR A C 1
ATOM 1086 O O . THR A 1 143 ? -4.285 3.733 -6.782 1.00 90.25 143 THR A O 1
ATOM 1089 N N . TYR A 1 144 ? -6.189 2.591 -6.462 1.00 92.12 144 TYR A N 1
ATOM 1090 C CA . TYR A 1 144 ? -5.996 2.322 -5.045 1.00 92.12 144 TYR A CA 1
ATOM 1091 C C . TYR A 1 144 ? -5.683 0.843 -4.864 1.00 92.12 144 TYR A C 1
ATOM 1093 O O . TYR A 1 144 ? -6.363 -0.003 -5.436 1.00 92.12 144 TYR A O 1
ATOM 1101 N N . THR A 1 145 ? -4.683 0.512 -4.059 1.00 93.38 145 THR A N 1
ATOM 1102 C CA . THR A 1 145 ? -4.363 -0.871 -3.695 1.00 93.38 145 THR A CA 1
ATOM 1103 C C . THR A 1 145 ? -4.259 -0.978 -2.188 1.00 93.38 145 THR A C 1
ATOM 1105 O O . THR A 1 145 ? -3.534 -0.211 -1.564 1.00 93.38 145 THR A O 1
ATOM 1108 N N . ILE A 1 146 ? -4.982 -1.929 -1.603 1.00 94.75 146 ILE A N 1
ATOM 1109 C CA . ILE A 1 146 ? -4.862 -2.271 -0.188 1.00 94.75 146 ILE A CA 1
ATOM 1110 C C . ILE A 1 146 ? -4.161 -3.619 -0.088 1.00 94.75 146 ILE A C 1
ATOM 1112 O O . ILE A 1 146 ? -4.589 -4.597 -0.703 1.00 94.75 146 ILE A O 1
ATOM 1116 N N . VAL A 1 147 ? -3.098 -3.659 0.710 1.00 93.81 147 VAL A N 1
ATOM 1117 C CA . VAL A 1 147 ? -2.353 -4.875 1.037 1.00 93.81 147 VAL A CA 1
ATOM 1118 C C . VAL A 1 147 ? -2.533 -5.154 2.519 1.00 93.81 147 VAL A C 1
ATOM 1120 O O . VAL A 1 147 ? -2.123 -4.356 3.362 1.00 93.81 147 VAL A O 1
ATOM 1123 N N . VAL A 1 148 ? -3.126 -6.297 2.847 1.00 94.06 148 VAL A N 1
ATOM 1124 C CA . VAL A 1 148 ? -3.251 -6.774 4.225 1.00 94.06 148 VAL A CA 1
ATOM 1125 C C . VAL A 1 148 ? -2.311 -7.952 4.401 1.00 94.06 148 VAL A C 1
ATOM 1127 O O . VAL A 1 148 ? -2.482 -8.996 3.783 1.00 94.06 148 VAL A O 1
ATOM 1130 N N . THR A 1 149 ? -1.305 -7.777 5.249 1.00 90.94 149 THR A N 1
ATOM 1131 C CA . THR A 1 149 ? -0.356 -8.828 5.621 1.00 90.94 149 THR A CA 1
ATOM 1132 C C . THR A 1 149 ? -0.697 -9.324 7.017 1.00 90.94 149 THR A C 1
ATOM 1134 O O . THR A 1 149 ? -0.787 -8.532 7.955 1.00 90.94 149 THR A O 1
ATOM 1137 N N . THR A 1 150 ? -0.869 -10.632 7.160 1.00 88.25 150 THR A N 1
ATOM 1138 C CA . THR A 1 150 ? -1.028 -11.324 8.445 1.00 88.25 150 THR A CA 1
ATOM 1139 C C . THR A 1 150 ? 0.151 -12.275 8.670 1.00 88.25 150 THR A C 1
ATOM 1141 O O . THR A 1 150 ? 1.067 -12.333 7.851 1.00 88.25 150 THR A O 1
ATOM 1144 N N . GLU A 1 151 ? 0.157 -13.019 9.778 1.00 84.12 151 GLU A N 1
ATOM 1145 C CA . GLU A 1 151 ? 1.159 -14.077 9.989 1.00 84.12 151 GLU A CA 1
ATOM 1146 C C . GLU A 1 151 ? 1.018 -15.233 8.981 1.00 84.12 151 GLU A C 1
ATOM 1148 O O . GLU A 1 151 ? 2.008 -15.894 8.664 1.00 84.12 151 GLU A O 1
ATOM 1153 N N . ASP A 1 152 ? -0.199 -15.473 8.486 1.00 81.81 152 ASP A N 1
ATOM 1154 C CA . ASP A 1 152 ? -0.543 -16.665 7.708 1.00 81.81 152 ASP A CA 1
ATOM 1155 C C . ASP A 1 152 ? -0.651 -16.389 6.199 1.00 81.81 152 ASP A C 1
ATOM 1157 O O . ASP A 1 152 ? -0.355 -17.269 5.387 1.00 81.81 152 ASP A O 1
ATOM 1161 N N . GLU A 1 153 ? -1.068 -15.181 5.809 1.00 85.19 153 GLU A N 1
ATOM 1162 C CA . GLU A 1 153 ? -1.345 -14.829 4.413 1.00 85.19 153 GLU A CA 1
ATOM 1163 C C . GLU A 1 153 ? -1.209 -13.332 4.100 1.00 85.19 153 GLU A C 1
ATOM 1165 O O . GLU A 1 153 ? -1.229 -12.475 4.991 1.00 85.19 153 GLU A O 1
ATOM 1170 N N . ILE A 1 154 ? -1.089 -13.038 2.802 1.00 87.56 154 ILE A N 1
ATOM 1171 C CA . ILE A 1 154 ? -1.108 -11.690 2.230 1.00 87.56 154 ILE A CA 1
ATOM 1172 C C . ILE A 1 154 ? -2.308 -11.611 1.291 1.00 87.56 154 ILE A C 1
ATOM 1174 O O . ILE A 1 154 ? -2.372 -12.367 0.324 1.00 87.56 154 ILE A O 1
ATOM 1178 N N . GLU A 1 155 ? -3.207 -10.669 1.556 1.00 91.56 155 GLU A N 1
ATOM 1179 C CA . GLU A 1 155 ? -4.358 -10.373 0.707 1.00 91.56 155 GLU A CA 1
ATOM 1180 C C . GLU A 1 155 ? -4.154 -9.022 0.018 1.00 91.56 155 GLU A C 1
ATOM 1182 O O . GLU A 1 155 ? -3.749 -8.045 0.658 1.00 91.56 155 GLU A O 1
ATOM 1187 N N . ILE A 1 156 ? -4.410 -8.968 -1.290 1.00 92.12 156 ILE A N 1
ATOM 1188 C CA . ILE A 1 156 ? -4.175 -7.780 -2.114 1.00 92.12 156 ILE A CA 1
ATOM 1189 C C . ILE A 1 156 ? -5.420 -7.513 -2.941 1.00 92.12 156 ILE A C 1
ATOM 1191 O O . ILE A 1 156 ? -5.804 -8.328 -3.778 1.00 92.12 156 ILE A O 1
ATOM 1195 N N . VAL A 1 157 ? -5.994 -6.330 -2.752 1.00 92.38 157 VAL A N 1
ATOM 1196 C CA . VAL A 1 157 ? -7.127 -5.860 -3.546 1.00 92.38 157 VAL A CA 1
ATOM 1197 C C . VAL A 1 157 ? -6.745 -4.539 -4.191 1.00 92.38 157 VAL A C 1
ATOM 1199 O O . VAL A 1 157 ? -6.317 -3.610 -3.507 1.00 92.38 157 VAL A O 1
ATOM 1202 N N . SER A 1 158 ? -6.914 -4.446 -5.505 1.00 93.50 158 SER A N 1
ATOM 1203 C CA . SER A 1 158 ? -6.717 -3.221 -6.277 1.00 93.50 158 SER A CA 1
ATOM 1204 C C . SER A 1 158 ? -8.035 -2.741 -6.872 1.00 93.50 158 SER A C 1
ATOM 1206 O O . SER A 1 158 ? -8.874 -3.530 -7.300 1.00 93.50 158 SER A O 1
ATOM 1208 N N . CYS A 1 159 ? -8.211 -1.430 -6.935 1.00 90.62 159 CYS A N 1
ATOM 1209 C CA . CYS A 1 159 ? -9.386 -0.790 -7.491 1.00 90.62 159 CYS A CA 1
ATOM 1210 C C . CYS A 1 159 ? -8.991 0.415 -8.350 1.00 90.62 159 CYS A C 1
ATOM 1212 O O . CYS A 1 159 ? -8.209 1.263 -7.924 1.00 90.62 159 CYS A O 1
ATOM 1214 N N . TYR A 1 160 ? -9.571 0.499 -9.544 1.00 89.38 160 TYR A N 1
ATOM 1215 C CA . TYR A 1 160 ? -9.489 1.643 -10.444 1.00 89.38 160 TYR A CA 1
ATOM 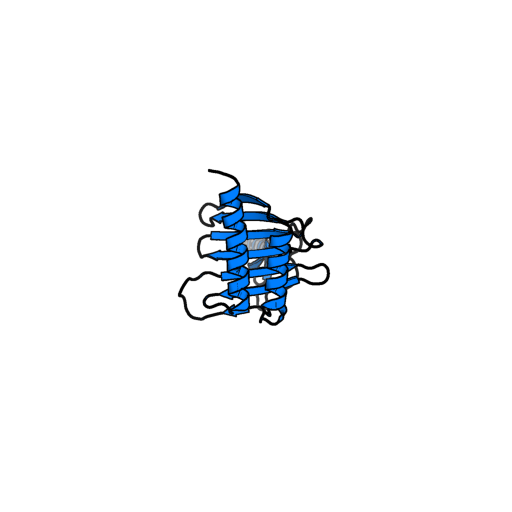1216 C C . TYR A 1 160 ? -10.903 2.163 -10.734 1.00 89.38 160 TYR A C 1
ATOM 1218 O O . TYR A 1 160 ? -11.712 1.428 -11.306 1.00 89.38 160 TYR A O 1
ATOM 1226 N N . GLY A 1 161 ? -11.193 3.410 -10.349 1.00 85.06 161 GLY A N 1
ATOM 1227 C CA . GLY A 1 161 ? -12.525 4.021 -10.450 1.00 85.06 161 GLY A CA 1
ATOM 1228 C C . GLY A 1 161 ? -13.450 3.687 -9.268 1.00 85.06 161 GLY A C 1
ATOM 1229 O O . GLY A 1 161 ? -13.065 3.863 -8.113 1.00 85.06 161 GLY A O 1
ATOM 1230 N N . GLU A 1 162 ? -14.691 3.247 -9.528 1.00 87.50 162 GLU A N 1
ATOM 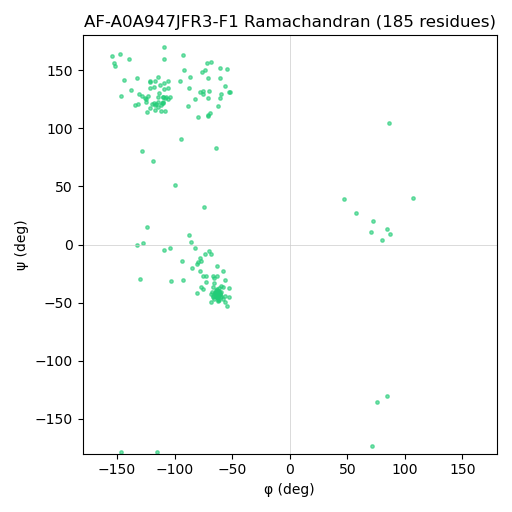1231 C CA . GLU A 1 162 ? -15.653 2.926 -8.459 1.00 87.50 162 GLU A CA 1
ATOM 1232 C C . GLU A 1 162 ? -15.255 1.662 -7.675 1.00 87.50 162 GLU A C 1
ATOM 1234 O O . GLU A 1 162 ? -15.295 0.541 -8.188 1.00 87.50 162 GLU A O 1
ATOM 1239 N N . CYS A 1 163 ? -14.912 1.841 -6.396 1.00 90.69 163 CYS A N 1
ATOM 1240 C CA . CYS A 1 163 ? -14.501 0.749 -5.518 1.00 90.69 163 CYS A CA 1
ATOM 1241 C C . CYS A 1 163 ? -15.667 0.133 -4.734 1.00 90.69 163 CYS A C 1
ATOM 1243 O O . CYS A 1 163 ? -16.608 0.840 -4.361 1.00 90.69 163 CYS A O 1
ATOM 1245 N N . PRO A 1 164 ? -15.594 -1.170 -4.396 1.00 94.50 164 PRO A N 1
ATOM 1246 C CA . PRO A 1 164 ? -16.553 -1.799 -3.495 1.00 94.50 164 PRO A CA 1
ATOM 1247 C C . PRO A 1 164 ? -16.665 -1.062 -2.154 1.00 94.50 164 PRO A C 1
ATOM 1249 O O . PRO A 1 164 ? -15.698 -0.473 -1.665 1.00 94.50 164 PRO A O 1
ATOM 1252 N N . GLU A 1 165 ? -17.838 -1.141 -1.521 1.00 94.50 165 GLU A N 1
ATOM 1253 C CA . GLU A 1 165 ? -18.118 -0.465 -0.244 1.00 94.50 165 GLU A CA 1
ATOM 1254 C C . GLU A 1 165 ? -17.108 -0.856 0.847 1.00 94.50 165 GLU A C 1
ATOM 1256 O O . GLU A 1 165 ? -16.565 0.015 1.525 1.00 94.50 165 GLU A O 1
ATOM 1261 N N . GLY A 1 166 ? -16.787 -2.151 0.964 1.00 94.12 166 GLY A N 1
ATOM 1262 C CA . GLY A 1 166 ? -15.824 -2.643 1.950 1.00 94.12 166 GLY A CA 1
ATOM 1263 C C . GLY A 1 166 ? -14.407 -2.107 1.735 1.00 94.12 166 GLY A C 1
ATOM 1264 O O . GLY A 1 166 ? -13.764 -1.667 2.685 1.00 94.12 166 GLY A O 1
ATOM 1265 N N . PHE A 1 167 ? -13.955 -2.056 0.478 1.00 95.75 167 PHE A N 1
ATOM 1266 C CA . PHE A 1 167 ? -12.668 -1.463 0.110 1.00 95.75 167 PHE A CA 1
ATOM 1267 C C . PHE A 1 167 ? -12.626 0.031 0.455 1.00 95.75 167 PHE A C 1
ATOM 1269 O O . PHE A 1 167 ? -11.696 0.508 1.105 1.00 95.75 167 PHE A O 1
ATOM 1276 N N . THR A 1 168 ? -13.671 0.761 0.055 1.00 95.00 168 THR A N 1
ATOM 1277 C CA . THR A 1 168 ? -13.793 2.208 0.273 1.00 95.00 168 THR A CA 1
ATOM 1278 C C . THR A 1 168 ? -13.754 2.551 1.760 1.00 95.00 168 THR A C 1
ATOM 1280 O O . THR A 1 168 ? -13.014 3.449 2.155 1.00 95.00 168 THR A O 1
ATOM 1283 N N . ALA A 1 169 ? -14.478 1.799 2.594 1.00 96.62 169 ALA A N 1
ATOM 1284 C CA . ALA A 1 169 ? -14.507 2.013 4.038 1.00 96.62 169 ALA A CA 1
ATOM 1285 C C . ALA A 1 169 ? -13.126 1.829 4.691 1.00 96.62 169 ALA A C 1
ATOM 1287 O O . ALA A 1 169 ? -12.745 2.612 5.561 1.00 96.62 169 ALA A O 1
ATOM 1288 N N . ILE A 1 170 ? -12.358 0.815 4.272 1.00 97.38 170 ILE A N 1
ATOM 1289 C CA . ILE A 1 170 ? -10.999 0.591 4.789 1.00 97.38 170 ILE A CA 1
ATOM 1290 C C . ILE A 1 170 ? -10.076 1.733 4.369 1.00 97.38 170 ILE A C 1
ATOM 1292 O O . ILE A 1 170 ? -9.359 2.268 5.213 1.00 97.38 170 ILE A O 1
ATOM 1296 N N . ARG A 1 171 ? -10.111 2.129 3.090 1.00 95.69 171 ARG A N 1
ATOM 1297 C CA . ARG A 1 171 ? -9.311 3.246 2.575 1.00 95.69 171 ARG A CA 1
ATOM 1298 C C . ARG A 1 171 ? -9.560 4.520 3.382 1.00 95.69 171 ARG A C 1
ATOM 1300 O O . ARG A 1 171 ? -8.616 5.098 3.909 1.00 95.69 171 ARG A O 1
ATOM 1307 N N . GLU A 1 172 ? -10.826 4.907 3.537 1.00 95.06 172 GLU A N 1
ATOM 1308 C C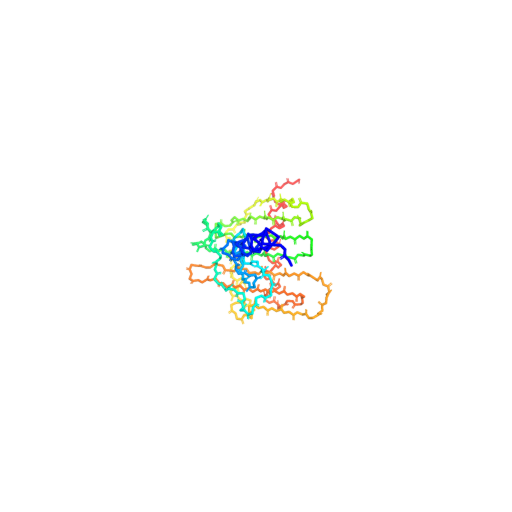A . GLU A 1 172 ? -11.207 6.093 4.313 1.00 95.06 172 GLU A CA 1
ATOM 1309 C C . GLU A 1 172 ? -10.721 6.000 5.764 1.00 95.06 172 GLU A C 1
ATOM 1311 O O . GLU A 1 172 ? -10.277 6.997 6.334 1.00 95.06 172 GLU A O 1
ATOM 1316 N N . LYS A 1 173 ? -10.740 4.800 6.361 1.00 96.19 173 LYS A N 1
ATOM 1317 C CA . LYS A 1 173 ? -10.222 4.603 7.716 1.00 96.19 173 LYS A CA 1
ATOM 1318 C C . LYS A 1 173 ? -8.705 4.777 7.798 1.00 96.19 173 LYS A C 1
ATOM 1320 O O . LYS A 1 173 ? -8.225 5.373 8.759 1.00 96.19 173 LYS A O 1
ATOM 1325 N N . ILE A 1 174 ? -7.949 4.273 6.824 1.00 95.44 174 ILE A N 1
ATOM 1326 C CA . ILE A 1 174 ? -6.488 4.450 6.759 1.00 95.44 174 ILE A CA 1
ATOM 1327 C C . ILE A 1 174 ? -6.142 5.938 6.613 1.00 95.44 174 ILE A C 1
ATOM 1329 O O . ILE A 1 174 ? -5.293 6.449 7.345 1.00 95.44 174 ILE A O 1
ATOM 1333 N N . GLU A 1 175 ? -6.842 6.648 5.726 1.00 92.12 175 GLU A N 1
ATOM 1334 C CA . GLU A 1 175 ? -6.685 8.093 5.530 1.00 92.12 175 GLU A CA 1
ATOM 1335 C C . GLU A 1 175 ? -7.027 8.884 6.804 1.00 92.12 175 GLU A C 1
ATOM 1337 O O . GLU A 1 175 ? -6.273 9.777 7.194 1.00 92.12 175 GLU A O 1
ATOM 1342 N N . GLU A 1 176 ? -8.118 8.533 7.497 1.00 92.56 176 GLU A N 1
ATOM 1343 C CA . GLU A 1 176 ? -8.508 9.139 8.777 1.00 92.56 176 GLU A CA 1
ATOM 1344 C C . GLU A 1 176 ? -7.405 8.980 9.831 1.00 92.56 176 GLU A C 1
ATOM 1346 O O . GLU A 1 176 ? -7.045 9.953 10.496 1.00 92.56 176 GLU A O 1
ATOM 1351 N N . LEU A 1 177 ? -6.853 7.771 9.973 1.00 91.75 177 LEU A N 1
ATOM 1352 C CA . LEU A 1 177 ? -5.802 7.473 10.947 1.00 91.75 177 LEU A CA 1
ATOM 1353 C C . LEU A 1 177 ? -4.514 8.253 10.659 1.00 91.75 177 LEU A C 1
ATOM 1355 O O . LEU A 1 177 ? -3.891 8.781 11.582 1.00 91.75 177 LEU A O 1
ATOM 1359 N N . TYR A 1 178 ? -4.141 8.383 9.386 1.00 86.12 178 TYR A N 1
ATOM 1360 C CA . TYR A 1 178 ? -2.971 9.164 8.999 1.00 86.12 178 TYR A CA 1
ATOM 1361 C C . TYR A 1 178 ? -3.174 10.672 9.228 1.00 86.12 178 TYR A C 1
ATOM 1363 O O . TYR A 1 178 ? -2.351 11.319 9.878 1.00 86.12 178 TYR A O 1
ATOM 1371 N N . ILE A 1 179 ? -4.293 11.239 8.759 1.00 77.69 179 ILE A N 1
ATOM 1372 C CA . ILE A 1 179 ? -4.592 12.674 8.903 1.00 77.69 179 ILE A CA 1
ATOM 1373 C C . ILE A 1 179 ? -4.777 13.048 10.381 1.00 77.69 179 ILE A C 1
ATOM 1375 O O . ILE A 1 179 ? -4.267 14.078 10.827 1.00 77.69 179 ILE A O 1
ATOM 1379 N N . GLY A 1 180 ? -5.468 12.210 11.159 1.00 62.34 180 GLY A N 1
ATOM 1380 C CA . GLY A 1 180 ? -5.651 12.395 12.600 1.00 62.34 180 GLY A CA 1
ATOM 1381 C C . GLY A 1 180 ? -4.325 12.420 13.363 1.00 62.34 180 GLY A C 1
ATOM 1382 O O . GLY A 1 180 ? -4.125 13.292 14.210 1.00 62.34 180 GLY A O 1
ATOM 1383 N N . GLY A 1 181 ? -3.380 11.546 12.994 1.00 57.97 181 GLY A N 1
ATOM 1384 C CA . GLY A 1 181 ? -2.034 11.509 13.573 1.00 57.97 181 GLY A CA 1
ATOM 1385 C C . GLY A 1 181 ? -1.171 12.738 13.250 1.00 57.97 181 GLY A C 1
ATOM 1386 O O . GLY A 1 181 ? -0.299 13.105 14.041 1.00 57.97 181 GLY A O 1
ATOM 1387 N N . ILE A 1 182 ? -1.414 13.418 12.124 1.00 56.50 182 ILE A N 1
ATOM 1388 C CA . ILE A 1 182 ? -0.725 14.677 11.785 1.00 56.50 182 ILE A CA 1
ATOM 1389 C C . ILE A 1 182 ? -1.269 15.843 12.622 1.00 56.50 182 ILE A C 1
ATOM 1391 O O . ILE A 1 182 ? -0.507 16.701 13.063 1.00 56.50 182 ILE A O 1
ATOM 1395 N N . ILE A 1 183 ? -2.579 15.887 12.875 1.00 46.66 183 ILE A N 1
ATOM 1396 C CA . ILE A 1 183 ? -3.203 17.007 13.599 1.00 46.66 183 ILE A CA 1
ATOM 1397 C C . ILE A 1 183 ? -2.854 16.976 15.100 1.00 46.66 183 ILE A C 1
ATOM 1399 O O . ILE A 1 183 ? -2.689 18.037 15.703 1.00 46.66 183 ILE A O 1
ATOM 1403 N N . ASP A 1 184 ? -2.680 15.793 15.701 1.00 44.28 184 ASP A N 1
ATOM 1404 C CA . ASP A 1 184 ? -2.341 15.654 17.132 1.00 44.28 184 ASP A CA 1
ATOM 1405 C C . ASP A 1 184 ? -0.846 15.896 17.441 1.00 44.28 184 ASP A C 1
ATOM 1407 O O . ASP A 1 184 ? -0.460 16.151 18.582 1.00 44.28 184 ASP A O 1
ATOM 1411 N N . THR A 1 185 ? 0.020 15.898 16.418 1.00 42.50 185 THR A N 1
ATOM 1412 C CA . THR A 1 185 ? 1.461 16.181 16.578 1.00 42.50 185 THR A CA 1
ATOM 1413 C C . THR A 1 185 ? 1.819 17.674 16.550 1.00 42.50 185 THR A C 1
ATOM 1415 O O . THR A 1 185 ? 2.979 18.029 16.763 1.00 42.50 185 THR A O 1
ATOM 1418 N N . GLY A 1 186 ? 0.819 18.556 16.440 1.00 36.62 186 GLY A N 1
ATOM 1419 C CA . GLY A 1 186 ? 0.919 19.955 16.852 1.00 36.62 186 GLY A CA 1
ATOM 1420 C C . GLY A 1 186 ? 1.485 20.911 15.803 1.00 36.62 186 GLY A C 1
ATOM 1421 O O . GLY A 1 186 ? 2.699 21.055 15.642 1.00 36.62 186 GLY A O 1
ATOM 1422 N N . VAL A 1 187 ? 0.572 21.683 15.210 1.00 36.19 187 VAL A N 1
ATOM 1423 C CA . VAL A 1 187 ? 0.814 23.088 14.845 1.00 36.19 187 VAL A CA 1
ATOM 1424 C C . VAL A 1 187 ? 0.102 23.974 15.860 1.00 36.19 187 VAL A C 1
ATOM 1426 O O . VAL A 1 187 ? -1.069 23.667 16.178 1.00 36.19 187 VAL A O 1
#

Foldseek 3Di:
DDPVVVVVVVVVVVVVVVVVVVCDVPVDDQADFDQDLFDTDGRHNHPDDGDPDTGPPNPPPDDQQFWKKWKWKDAPFKIWIWIATLQQKIKIWIAGNPVRDIDIDIFGDDNVLVVVLVVLCVPLCVVVDDQEEDDPDCPGRMKMKMWTHDNVDIHIHIYDDDDDPSVVVSVVSSVCSVVVRVPVVDD

Solvent-accessible surface area (backbone atoms only — not comparable to full-atom values): 10715 Å² total; per-residue (Å²): 133,55,73,67,59,53,52,53,52,52,53,53,52,51,52,54,51,52,53,54,54,50,48,59,73,72,65,56,78,64,54,31,78,40,67,53,97,31,36,78,40,85,32,73,73,46,90,63,77,80,77,87,67,86,35,83,76,31,88,76,87,82,64,88,82,50,40,31,42,33,43,37,42,39,46,95,55,35,40,36,38,40,38,37,39,76,87,16,43,35,40,38,40,37,35,36,66,86,80,69,48,75,49,73,53,74,45,61,52,51,68,67,57,46,52,50,51,55,50,46,44,70,72,41,49,52,93,75,55,67,54,67,44,79,46,92,58,79,82,74,68,38,36,41,33,43,40,42,36,43,90,87,52,76,49,58,38,33,30,26,50,83,58,57,70,36,57,48,55,47,52,54,48,53,52,48,55,53,54,52,37,57,62,76,70,64,130

Mean predicted aligned error: 13.54 Å

Secondary structure (DSSP, 8-state):
--HHHHHHHHHHHHHHHHHHHHHHHHS--SSEEEEETTEEEEES--SSPPP-SPPTT---SSSTTS-EEEEEEEETTEEEEEEEETT-EEEEEEEETTTTEEEEEEEE--HHHHHHHHHHHHHTTGGGS-SEEE-S--SS--EEEEEEE-SS-EEEEEEESS--HHHHHHHHHHHHHHHHHHHHT--

pLDDT: mean 85.05, std 13.18, range [36.19, 97.62]

Radius of gyration: 24.42 Å; Cα contacts (8 Å, |Δi|>4): 270; chains: 1; bounding box: 60×40×78 Å

Sequence (187 aa):
MNKKTTIAVIVILAIAGAWLVLRFIIGGDEDTWICDNGVWVEHGVPSAPKPTDLCPGGEVEQILNSPSVQLEELTPLSRITISITESGEINYEGLNTLDQEVETSSTTVTQEEYAGLVNLISSSGFYELEGEYKDESLVDGNTYTIVVTTEDEIEIVSCYGECPEGFTAIREKIEELYIGGIIDTGV

Nearest PDB structures (foldseek):
  1p27-assembly1_C  TM=6.620E-01  e=1.683E-05  Homo sapiens
  1hl6-assembly2_D  TM=7.327E-01  e=2.131E-04  Drosophila melanogaster
  1oo0-assembly1_A  TM=6.587E-01  e=2.544E-04  Drosophila melanogaster
  2x1g-assembly2_D  TM=6.410E-01  e=6.940E-04  Drosophila melanogaster
  4r5j-assembly1_A  TM=5.745E-01  e=2.129E-01  Escherichia coli K-12